Protein AF-A0A4U1F8X8-F1 (afdb_monomer_lite)

Organism: Monodon monoceros (NCBI:txid40151)

InterPro domains:
  IPR007074 LicD/FKTN/FKRP, nucleotidyltransferase domain [PF04991] (166-214)
  IPR009644 FKTN/Mannosyltransferase regulator [PTHR15407] (2-274)
  IPR045587 Ribitol-5-phosphate transferase FKTN, N-terminal [PF19737] (2-155)

pLDDT: mean 91.03, std 9.39, range [39.09, 98.62]

Secondary structure (DSSP, 8-state):
-HHHHHHHHTT-EEEEEEEE-TTT--SS-----EEEEEEEEEETTEEEEEE-EEEETTTEEEE------TTS-TTSS-GGG-SSSSS-EEEE-PPEEEEEETTEEEEEES-HHHHHHHGGG-BB----HHHHHHHHHHS-----HHHHHHHHHHHHHHHHHHHHHHHTT---EE-HHHHHHHHHHSS--TT--EEEEEEEGGG--TTHHHHHHHTT--EEEEEEETTEEEEEEEE-GGG-EEEEEEEEE-SSEEEEEEE-TTT--EEEEEEES---B--

Foldseek 3Di:
DVVVVVLVVVVKDKDWAWDQDLQPQDLVDRDPDIDTAWMWIDDDPDIDIDGDWDAHPPQKTKGAARDDDPPDDCVPDVVVPDLDRNAIFIGHHADWDWDADPNDTDIDGPDPPNVVVCSVQGHAQAAPSVQLSVCCVVPPDPPPPQLVVQQVQLVVVVVLLVVLCVVLVFDKAFDDQRVVCCRRNVGHDSPPLETEMEGELVRDDPCSQVSCVVSVWHWDDWADDSVGQTKTWTQTPPSYIYIYWYWYDDDFWIWHKDADPPPRDIDIDIGGPDRYHDD

Structure (mmCIF, N/CA/C/O backbone):
data_AF-A0A4U1F8X8-F1
#
_entry.id   AF-A0A4U1F8X8-F1
#
loop_
_atom_site.group_PDB
_atom_site.id
_atom_site.type_symbol
_atom_site.label_atom_id
_atom_site.label_alt_id
_atom_site.label_comp_id
_atom_site.label_asym_id
_atom_site.label_entity_id
_atom_site.label_seq_id
_atom_site.pdbx_PDB_ins_code
_atom_site.Cartn_x
_atom_site.Cartn_y
_atom_site.Cartn_z
_atom_site.occupancy
_atom_site.B_iso_or_equiv
_atom_site.auth_seq_id
_atom_site.auth_comp_id
_atom_site.auth_asym_id
_atom_site.auth_atom_id
_atom_site.pdbx_PDB_model_num
ATOM 1 N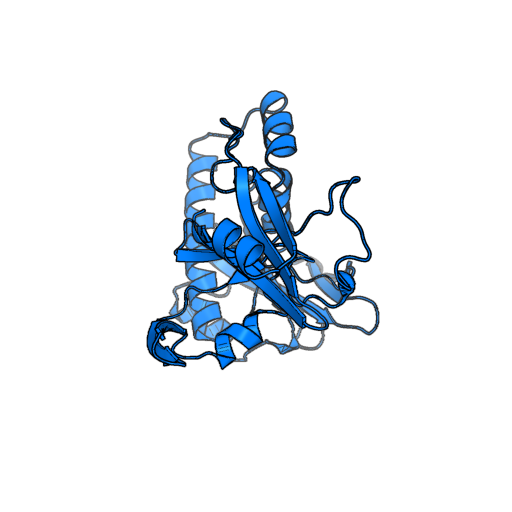 N . GLU A 1 1 ? -9.953 13.542 24.659 1.00 57.62 1 GLU A N 1
ATOM 2 C CA . GLU A 1 1 ? -9.964 12.596 25.801 1.00 57.62 1 GLU A CA 1
ATOM 3 C C . GLU A 1 1 ? -11.202 12.690 26.707 1.00 57.62 1 GLU A C 1
ATOM 5 O O . GLU A 1 1 ? -11.364 11.823 27.554 1.00 57.62 1 GLU A O 1
ATOM 10 N N . SER A 1 2 ? -12.130 13.643 26.519 1.00 75.81 2 SER A N 1
ATOM 11 C CA . SER A 1 2 ? -13.306 13.761 27.406 1.00 75.81 2 SER A CA 1
ATOM 12 C C . SER A 1 2 ? -14.291 12.586 27.313 1.00 75.81 2 SER A C 1
ATOM 14 O O . SER A 1 2 ? -14.836 12.179 28.333 1.00 75.81 2 SER A O 1
ATOM 16 N N . TRP A 1 3 ? -14.490 11.999 26.127 1.00 87.38 3 TRP A N 1
ATOM 17 C CA . TRP A 1 3 ? -15.470 10.922 25.934 1.00 87.38 3 TRP A CA 1
ATOM 18 C C . TRP A 1 3 ? -15.093 9.616 26.647 1.00 87.38 3 TRP A C 1
ATOM 20 O O . TRP A 1 3 ? -15.976 8.902 27.106 1.00 87.38 3 TRP A O 1
ATOM 30 N N . PHE A 1 4 ? -13.796 9.313 26.773 1.00 87.56 4 PHE A N 1
ATOM 31 C CA . PHE A 1 4 ? -13.319 8.052 27.353 1.00 87.56 4 PHE A CA 1
A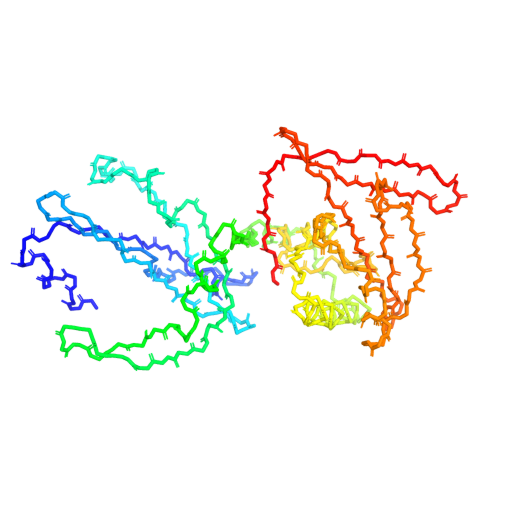TOM 32 C C . PHE A 1 4 ? -13.726 7.945 28.826 1.00 87.56 4 PHE A C 1
ATOM 34 O O . PHE A 1 4 ? -14.326 6.962 29.245 1.00 87.56 4 PHE A O 1
ATOM 41 N N . ARG A 1 5 ? -13.518 9.031 29.580 1.00 89.25 5 ARG A N 1
ATOM 42 C CA . ARG A 1 5 ? -13.936 9.131 30.981 1.00 89.25 5 ARG A CA 1
ATOM 43 C C . ARG A 1 5 ? -15.458 9.156 31.142 1.00 89.25 5 ARG A C 1
ATOM 45 O O . ARG A 1 5 ? -15.979 8.650 32.129 1.00 89.25 5 ARG A O 1
ATOM 52 N N . ILE A 1 6 ? -16.183 9.736 30.182 1.00 92.69 6 ILE A N 1
ATOM 53 C CA . ILE A 1 6 ? -17.653 9.691 30.168 1.00 92.69 6 ILE A CA 1
ATOM 54 C C . ILE A 1 6 ? -18.134 8.246 29.990 1.00 92.69 6 ILE A C 1
ATOM 56 O O . ILE A 1 6 ? -19.001 7.813 30.741 1.00 92.69 6 ILE A O 1
ATOM 60 N N . ALA A 1 7 ? -17.541 7.484 29.066 1.00 93.12 7 ALA A N 1
ATOM 61 C CA . ALA A 1 7 ? -17.870 6.074 28.871 1.00 93.12 7 ALA A CA 1
ATOM 62 C C . ALA A 1 7 ? -17.610 5.252 30.146 1.00 93.12 7 ALA A C 1
ATOM 64 O O . ALA A 1 7 ? -18.475 4.481 30.562 1.00 93.12 7 ALA A O 1
ATOM 65 N N . GLU A 1 8 ? -16.475 5.469 30.816 1.00 93.12 8 GLU A N 1
ATOM 66 C CA . GLU A 1 8 ? -16.173 4.823 32.101 1.00 93.12 8 GLU A CA 1
ATOM 67 C C . GLU A 1 8 ? -17.206 5.163 33.184 1.00 93.12 8 GLU A C 1
ATOM 69 O O . GLU A 1 8 ? -17.704 4.272 33.870 1.00 93.12 8 GLU A O 1
ATOM 74 N N . ASN A 1 9 ? -17.610 6.433 33.290 1.00 94.50 9 ASN A N 1
ATOM 75 C CA . ASN A 1 9 ? -18.662 6.861 34.219 1.00 94.50 9 ASN A CA 1
ATOM 76 C C . ASN A 1 9 ? -20.035 6.243 33.897 1.00 94.50 9 ASN A C 1
ATOM 78 O O . ASN A 1 9 ? -20.867 6.103 34.789 1.00 94.50 9 ASN A O 1
ATOM 82 N N . MET A 1 10 ? -20.277 5.866 32.638 1.00 94.31 10 MET A N 1
ATOM 83 C CA . MET A 1 10 ? -21.470 5.130 32.203 1.00 94.31 10 MET A CA 1
ATOM 84 C C . MET A 1 10 ? -21.355 3.610 32.429 1.00 94.31 10 MET A C 1
ATOM 86 O O . MET A 1 10 ? -22.261 2.867 32.056 1.00 94.31 10 MET A O 1
ATOM 90 N N . GLY A 1 11 ? -20.264 3.138 33.040 1.00 95.31 11 GLY A N 1
ATOM 91 C CA . GLY A 1 11 ? -20.047 1.735 33.395 1.00 95.31 11 GLY A CA 1
ATOM 92 C C . GLY A 1 11 ? -19.280 0.919 32.354 1.00 95.31 11 GLY A C 1
ATOM 93 O O . GLY A 1 11 ? -19.112 -0.286 32.547 1.00 95.31 11 GLY A O 1
ATOM 94 N N . PHE A 1 12 ? -18.802 1.531 31.265 1.00 96.69 12 PHE A N 1
ATOM 95 C CA . PHE A 1 12 ? -17.915 0.831 30.339 1.00 96.69 12 PHE A CA 1
ATOM 96 C C . PHE A 1 12 ? -16.554 0.589 30.992 1.00 96.69 12 PHE A C 1
ATOM 98 O O . PHE A 1 12 ? -15.987 1.461 31.642 1.00 96.69 12 PHE A O 1
ATOM 105 N N . GLN A 1 13 ? -15.981 -0.583 30.751 1.00 95.50 13 GLN A N 1
ATOM 106 C CA . GLN A 1 13 ? -14.550 -0.794 30.944 1.00 95.50 13 GLN A CA 1
ATOM 107 C C . GLN A 1 13 ? -13.869 -0.509 29.616 1.00 95.50 13 GLN A C 1
ATOM 109 O O . GLN A 1 13 ? -14.303 -1.046 28.601 1.00 95.50 13 GLN A O 1
ATOM 114 N N . CYS A 1 14 ? -12.830 0.321 29.590 1.00 95.19 14 CYS A N 1
ATOM 115 C CA . CYS A 1 14 ? -12.193 0.716 28.340 1.00 95.19 14 CYS A CA 1
ATOM 116 C C . CYS A 1 14 ? -10.675 0.507 28.368 1.00 95.19 14 CYS A C 1
ATOM 118 O O . CYS A 1 14 ? -10.003 0.758 29.364 1.00 95.19 14 CYS A O 1
ATOM 120 N N . LEU A 1 15 ? -10.120 0.089 27.232 1.00 94.69 15 LEU A N 1
ATOM 121 C CA . LEU A 1 15 ? -8.686 0.008 26.972 1.00 94.69 15 LEU A CA 1
ATOM 122 C C . LEU A 1 15 ? -8.308 0.986 25.862 1.00 94.69 15 LEU A C 1
ATOM 124 O O . LEU A 1 15 ? -8.972 1.035 24.825 1.00 94.69 15 LEU A O 1
ATOM 128 N N . LYS A 1 16 ? -7.211 1.720 26.060 1.00 94.00 16 LYS A N 1
ATOM 129 C CA . LYS A 1 16 ? -6.586 2.601 25.067 1.00 94.00 16 LYS A CA 1
ATOM 130 C C . LYS A 1 16 ? -5.291 1.959 24.571 1.00 94.00 16 LYS A C 1
ATOM 132 O O . LYS A 1 16 ? -4.441 1.563 25.368 1.00 94.00 16 LYS A O 1
ATOM 137 N N . PHE A 1 17 ? -5.138 1.859 23.256 1.00 94.31 17 PHE A N 1
ATOM 138 C CA . PHE A 1 17 ? -3.934 1.354 22.606 1.00 94.31 17 PHE A CA 1
ATOM 139 C C . PHE A 1 17 ? -3.266 2.485 21.840 1.00 94.31 17 PHE A C 1
ATOM 141 O O . PHE A 1 17 ? -3.842 3.039 20.901 1.00 94.31 17 PHE A O 1
ATOM 148 N N . GLU A 1 18 ? -2.035 2.786 22.234 1.00 93.12 18 GLU A N 1
ATOM 149 C CA . GLU A 1 18 ? -1.215 3.843 21.651 1.00 93.12 18 GLU A CA 1
ATOM 150 C C . GLU A 1 18 ? 0.121 3.273 21.196 1.00 93.12 18 GLU A C 1
ATOM 152 O O . GLU A 1 18 ? 0.610 2.260 21.717 1.00 93.12 18 GLU A O 1
ATOM 157 N N . SER A 1 19 ? 0.708 3.926 20.205 1.00 89.19 19 SER A N 1
ATOM 158 C CA . SER A 1 19 ? 2.074 3.656 19.783 1.00 89.19 19 SER A CA 1
ATOM 159 C C . SER A 1 19 ? 2.726 4.934 19.294 1.00 89.19 19 SER A C 1
ATOM 161 O O . SER A 1 19 ? 2.037 5.919 19.032 1.00 89.19 19 SER A O 1
ATOM 163 N N . LYS A 1 20 ? 4.052 4.897 19.154 1.00 87.69 20 LYS A N 1
ATOM 164 C CA . LYS A 1 20 ? 4.800 5.972 18.506 1.00 87.69 20 LYS A CA 1
ATOM 165 C C . LYS A 1 20 ? 4.238 6.228 17.119 1.00 87.69 20 LYS A C 1
ATOM 167 O O . LYS A 1 20 ? 3.917 5.272 16.414 1.00 87.69 20 LYS A O 1
ATOM 172 N N . ASP A 1 21 ? 4.121 7.498 16.762 1.00 83.75 21 ASP A N 1
ATOM 173 C CA . ASP A 1 21 ? 3.602 7.915 15.470 1.00 83.75 21 ASP A CA 1
ATOM 174 C C . ASP A 1 21 ? 4.607 7.619 14.341 1.00 83.75 21 ASP A C 1
ATOM 176 O O . ASP A 1 21 ? 5.573 8.371 14.181 1.00 83.75 21 ASP A O 1
ATOM 180 N N . PRO A 1 22 ? 4.381 6.583 13.507 1.00 78.12 22 PRO A N 1
ATOM 181 C CA . PRO A 1 22 ? 5.313 6.248 12.436 1.00 78.12 22 PRO A CA 1
ATOM 182 C C . PRO A 1 22 ? 5.323 7.300 11.318 1.00 78.12 22 PRO A C 1
ATOM 184 O O . PRO A 1 22 ? 6.184 7.261 10.450 1.00 78.12 22 PRO A O 1
ATOM 187 N N . ARG A 1 23 ? 4.375 8.248 11.310 1.00 71.31 23 ARG A N 1
ATOM 188 C CA . ARG A 1 23 ? 4.333 9.353 10.339 1.00 71.31 23 ARG A CA 1
ATOM 189 C C . ARG A 1 23 ? 5.348 10.443 10.662 1.00 71.31 23 ARG A C 1
ATOM 191 O O . ARG A 1 23 ? 5.723 11.205 9.777 1.00 71.31 23 ARG A O 1
ATOM 198 N N . LEU A 1 24 ? 5.722 10.543 11.935 1.00 69.38 24 LEU A N 1
ATOM 199 C CA . LEU A 1 24 ? 6.718 11.487 12.436 1.00 69.38 24 LEU A CA 1
ATOM 200 C C . LEU A 1 24 ? 8.094 10.832 12.584 1.00 69.38 24 LEU A C 1
ATOM 202 O O . LEU A 1 24 ? 9.076 11.534 12.824 1.00 69.38 24 LEU A O 1
ATOM 206 N N . ASP A 1 25 ? 8.162 9.506 12.452 1.00 67.31 25 ASP A N 1
ATOM 207 C CA . ASP A 1 25 ? 9.419 8.787 12.349 1.00 67.31 25 ASP A CA 1
ATOM 208 C C . ASP A 1 25 ? 10.062 9.064 10.982 1.00 67.31 25 ASP A C 1
ATOM 210 O O . ASP A 1 25 ? 9.455 8.950 9.918 1.00 67.31 25 ASP A O 1
ATOM 214 N N . GLY A 1 26 ? 11.329 9.443 11.029 1.00 63.31 26 GLY A N 1
ATOM 215 C CA . GLY A 1 26 ? 12.204 9.626 9.888 1.00 63.31 26 GLY A CA 1
ATOM 216 C C . GLY A 1 26 ? 13.578 9.038 10.183 1.00 63.31 26 GLY A C 1
ATOM 217 O O . GLY A 1 26 ? 13.890 8.648 11.310 1.00 63.31 26 GLY A O 1
ATOM 218 N N . ILE A 1 27 ? 14.427 8.991 9.158 1.00 61.84 27 ILE A N 1
ATOM 219 C CA . ILE A 1 27 ? 15.820 8.545 9.311 1.00 61.84 27 ILE A CA 1
ATOM 220 C C . ILE A 1 27 ? 16.551 9.419 10.350 1.00 61.84 27 ILE A C 1
ATOM 222 O O . ILE A 1 27 ? 17.298 8.894 11.178 1.00 61.84 27 ILE A O 1
ATOM 226 N N . ASP A 1 28 ? 16.251 10.720 10.378 1.00 57.72 28 ASP A N 1
ATOM 227 C CA . ASP A 1 28 ? 16.937 11.706 11.224 1.00 57.72 28 ASP A CA 1
ATOM 228 C C . ASP A 1 28 ? 16.276 11.932 12.593 1.00 57.72 28 ASP A C 1
ATOM 230 O O . ASP A 1 28 ? 16.919 12.403 13.531 1.00 57.72 28 ASP A O 1
ATOM 234 N N . SER A 1 29 ? 15.000 11.569 12.744 1.00 62.84 29 SER A N 1
ATOM 235 C CA . SER A 1 29 ? 14.224 11.791 13.966 1.00 62.84 29 SER A CA 1
ATOM 236 C C . SER A 1 29 ? 13.298 10.612 14.218 1.00 62.84 29 SER A C 1
ATOM 238 O O . SER A 1 29 ? 12.421 10.330 13.414 1.00 62.84 29 SER A O 1
ATOM 240 N N . LEU A 1 30 ? 13.477 9.923 15.344 1.00 64.25 30 LEU A N 1
ATOM 241 C CA . LEU A 1 30 ? 12.478 8.971 15.827 1.00 64.25 30 LEU A CA 1
ATOM 242 C C . LEU A 1 30 ? 11.588 9.737 16.798 1.00 64.25 30 LEU A C 1
ATOM 244 O O . LEU A 1 30 ? 12.059 10.141 17.866 1.00 64.25 30 LEU A O 1
ATOM 248 N N . SER A 1 31 ? 10.331 9.958 16.427 1.00 63.12 31 SER A N 1
ATOM 249 C CA . SER A 1 31 ? 9.409 10.695 17.275 1.00 63.12 31 SER A CA 1
ATOM 250 C C . SER A 1 31 ? 9.121 9.901 18.550 1.00 63.12 31 SER A C 1
ATOM 252 O O . SER A 1 31 ? 8.988 8.673 18.570 1.00 63.12 31 SER A O 1
ATOM 254 N N . GLY A 1 32 ? 9.072 10.616 19.671 1.00 63.31 32 GLY A N 1
ATOM 255 C CA . GLY A 1 32 ? 8.613 10.074 20.947 1.00 63.31 32 GLY A CA 1
ATOM 256 C C . GLY A 1 32 ? 7.100 10.174 21.127 1.00 63.31 32 GLY A C 1
ATOM 257 O O . GLY A 1 32 ? 6.592 9.648 22.112 1.00 63.31 32 GLY A O 1
ATOM 258 N N . THR A 1 33 ? 6.393 10.855 20.220 1.00 84.06 33 THR A N 1
ATOM 259 C CA . THR A 1 33 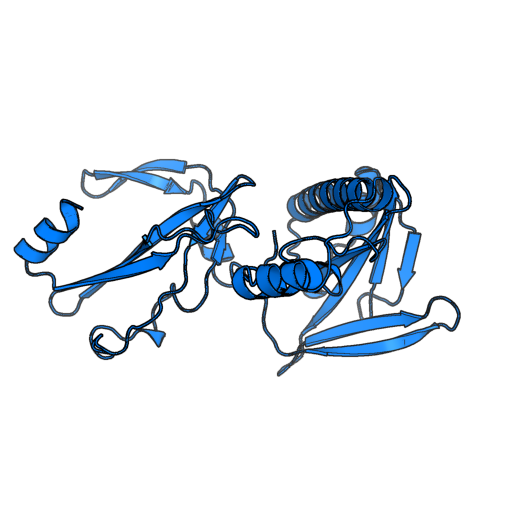? 4.971 11.157 20.385 1.00 84.06 33 THR A CA 1
ATOM 260 C C . THR A 1 33 ? 4.140 9.900 20.181 1.00 84.06 33 THR A C 1
ATOM 262 O O . THR A 1 33 ? 4.122 9.322 19.093 1.00 84.06 33 THR A O 1
ATOM 265 N N . GLU A 1 34 ? 3.451 9.478 21.237 1.00 89.44 34 GLU A N 1
ATOM 266 C CA . GLU A 1 34 ? 2.449 8.426 21.145 1.00 89.44 34 GLU A CA 1
ATOM 267 C C . GLU A 1 34 ? 1.138 8.995 20.590 1.00 89.44 34 GLU A C 1
ATOM 269 O O . GLU A 1 34 ? 0.701 10.082 20.969 1.00 89.44 34 GLU A O 1
ATOM 274 N N . ILE A 1 35 ? 0.519 8.251 19.676 1.00 91.69 35 ILE A N 1
ATOM 275 C CA . ILE A 1 35 ? -0.798 8.547 19.114 1.00 91.69 35 ILE A CA 1
ATOM 276 C C . ILE A 1 35 ? -1.778 7.422 19.446 1.00 91.69 35 ILE A C 1
ATOM 278 O O . ILE A 1 35 ? -1.385 6.248 19.494 1.00 91.69 35 ILE A O 1
ATOM 282 N N . PRO A 1 36 ? -3.071 7.740 19.623 1.00 94.06 36 PRO A N 1
ATOM 283 C CA . PRO A 1 36 ? -4.088 6.721 19.798 1.00 94.06 36 PRO A CA 1
ATOM 284 C C . PRO A 1 36 ? -4.321 5.964 18.491 1.00 94.06 36 PRO A C 1
ATOM 286 O O . PRO A 1 36 ? -4.463 6.562 17.425 1.00 94.06 36 PRO A O 1
ATOM 289 N N . LEU A 1 37 ? -4.386 4.638 18.584 1.00 95.56 37 LEU A N 1
ATOM 290 C CA . LEU A 1 37 ? -4.621 3.745 17.446 1.00 95.56 37 LEU A CA 1
ATOM 291 C C . LEU A 1 37 ? -5.948 3.005 17.582 1.00 95.56 37 LEU A C 1
ATOM 293 O O . LEU A 1 37 ? -6.716 2.906 16.627 1.00 95.56 37 LEU A O 1
ATOM 297 N N . HIS A 1 38 ? -6.230 2.492 18.779 1.00 97.06 38 HIS A N 1
ATOM 298 C CA . HIS A 1 38 ? -7.465 1.771 19.053 1.00 97.06 38 HIS A CA 1
ATOM 299 C C . HIS A 1 38 ? -7.978 2.085 20.449 1.00 97.06 38 HIS A C 1
ATOM 301 O O . HIS A 1 38 ? -7.198 2.250 21.387 1.00 97.06 38 HIS A O 1
ATOM 307 N N . TYR A 1 39 ? -9.296 2.063 20.591 1.00 96.00 39 TYR A N 1
ATOM 308 C CA . TYR A 1 39 ? -9.958 1.979 21.881 1.00 96.00 39 TYR A CA 1
ATOM 309 C C . TYR A 1 39 ? -10.905 0.789 21.855 1.00 96.00 39 TYR A C 1
ATOM 311 O O . TYR A 1 39 ? -11.572 0.547 20.850 1.00 96.00 39 TYR A O 1
ATOM 319 N N . ILE A 1 40 ? -10.959 0.033 22.943 1.00 96.19 40 ILE A N 1
ATOM 320 C CA . ILE A 1 40 ? -11.911 -1.067 23.085 1.00 96.19 40 ILE A CA 1
ATOM 321 C C . ILE A 1 40 ? -12.652 -0.856 24.387 1.00 96.19 40 ILE A C 1
ATOM 323 O O . ILE A 1 40 ? -12.029 -0.876 25.442 1.00 96.19 40 ILE A O 1
ATOM 327 N N . CYS A 1 41 ? -13.961 -0.658 24.299 1.00 96.75 41 CYS A N 1
ATOM 328 C CA . CYS A 1 41 ? -14.830 -0.471 25.449 1.00 96.75 41 CYS A CA 1
ATOM 329 C C . CYS A 1 41 ? -15.828 -1.623 25.539 1.00 96.75 41 CYS A C 1
ATOM 331 O O . CYS A 1 41 ? -16.444 -1.987 24.539 1.00 96.75 41 CYS A O 1
ATOM 333 N N . THR A 1 42 ? -16.006 -2.189 26.726 1.00 96.12 42 THR A N 1
ATOM 334 C CA . THR A 1 42 ? -16.921 -3.302 26.987 1.00 96.12 42 THR A CA 1
ATOM 335 C C .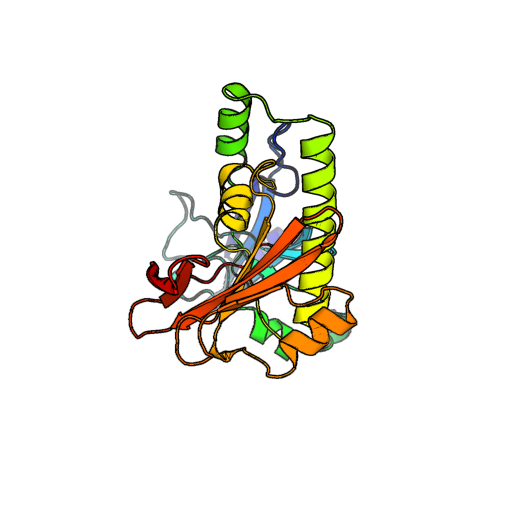 THR A 1 42 ? -17.961 -2.910 28.024 1.00 96.12 42 THR A C 1
ATOM 337 O O . THR A 1 42 ? -17.624 -2.299 29.038 1.00 96.12 42 THR A O 1
ATOM 340 N N . LEU A 1 43 ? -19.211 -3.306 27.795 1.00 95.94 43 LEU A N 1
ATOM 341 C CA . LEU A 1 43 ? -20.313 -3.166 28.745 1.00 95.94 43 LEU A CA 1
ATOM 342 C C . LEU A 1 43 ? -21.208 -4.403 28.647 1.00 95.94 43 LEU A C 1
ATOM 344 O O . LEU A 1 43 ? -21.729 -4.719 27.575 1.00 95.94 43 LEU A O 1
ATOM 348 N N . ALA A 1 44 ? -21.390 -5.100 29.771 1.00 90.88 44 ALA A N 1
ATOM 349 C CA . ALA A 1 44 ? -22.098 -6.378 29.829 1.00 90.88 44 ALA A CA 1
ATOM 350 C C . ALA A 1 44 ? -21.571 -7.375 28.771 1.00 90.88 44 ALA A C 1
ATOM 352 O O . ALA A 1 44 ? -20.410 -7.771 28.825 1.00 90.88 44 ALA A O 1
ATOM 353 N N . SER A 1 45 ? -22.406 -7.781 27.812 1.00 89.38 45 SER A N 1
ATOM 354 C CA . SER A 1 45 ? -22.055 -8.716 26.734 1.00 89.38 45 SER A CA 1
ATOM 355 C C . SER A 1 45 ? -21.581 -8.047 25.436 1.00 89.38 45 SER A C 1
ATOM 357 O O . SER A 1 45 ? -21.335 -8.748 24.455 1.00 89.38 45 SER A O 1
ATOM 359 N N . HIS A 1 46 ? -21.460 -6.717 25.402 1.00 92.12 46 HIS A N 1
ATOM 360 C CA . HIS A 1 46 ? -21.124 -5.961 24.195 1.00 92.12 46 HIS A CA 1
ATOM 361 C C . HIS A 1 46 ? -19.707 -5.393 24.262 1.00 92.12 46 HIS A C 1
ATOM 363 O O . HIS A 1 46 ? -19.233 -4.974 25.319 1.00 92.12 46 HIS A O 1
ATOM 369 N N . ALA A 1 47 ? -19.054 -5.336 23.102 1.00 94.62 47 ALA A N 1
ATOM 370 C CA . ALA A 1 47 ? -17.771 -4.677 22.914 1.00 94.62 47 ALA A CA 1
ATOM 371 C C . ALA A 1 47 ? -17.859 -3.700 21.739 1.00 94.62 47 ALA A C 1
ATOM 373 O O . ALA A 1 47 ? -18.355 -4.050 20.669 1.00 94.62 47 ALA A O 1
ATOM 374 N N . VAL A 1 48 ? -17.339 -2.494 21.936 1.00 94.88 48 VAL A N 1
ATOM 375 C CA . VAL A 1 48 ? -17.184 -1.464 20.910 1.00 94.88 48 VAL A CA 1
ATOM 376 C C . VAL A 1 48 ? -15.696 -1.303 20.633 1.00 94.88 48 VAL A C 1
ATOM 378 O O . VAL A 1 48 ? -14.920 -0.997 21.539 1.00 94.88 48 VAL A O 1
ATOM 381 N N . HIS A 1 49 ? -15.292 -1.511 19.380 1.00 96.38 49 HIS A N 1
ATOM 382 C CA . HIS A 1 49 ? -13.920 -1.297 18.922 1.00 96.38 49 HIS A CA 1
ATOM 383 C C . HIS A 1 49 ? -13.855 -0.016 18.092 1.00 96.38 49 HIS A C 1
ATOM 385 O O . HIS A 1 49 ? -14.269 0.005 16.938 1.00 96.38 49 HIS A O 1
ATOM 391 N N . LEU A 1 50 ? -13.318 1.052 18.681 1.00 96.12 50 LEU A N 1
ATOM 392 C CA . LEU A 1 50 ? -13.011 2.284 17.963 1.00 96.12 50 LEU A CA 1
ATOM 393 C C . LEU A 1 50 ? -11.622 2.159 17.327 1.00 96.12 50 LEU A C 1
ATOM 395 O O . LEU A 1 50 ? -10.630 1.926 18.025 1.00 96.12 50 LEU A O 1
ATOM 399 N N . VAL A 1 51 ? -11.539 2.342 16.013 1.00 97.06 51 VAL A N 1
ATOM 400 C CA . VAL A 1 51 ? -10.281 2.327 15.256 1.00 97.06 51 VAL A CA 1
ATOM 401 C C . VAL A 1 51 ? -9.984 3.743 14.792 1.00 97.06 51 VAL A C 1
ATOM 403 O O . VAL A 1 51 ? -10.815 4.368 14.139 1.00 97.06 51 VAL A O 1
ATOM 406 N N . VAL A 1 52 ? -8.808 4.256 15.140 1.00 96.62 52 VAL A N 1
ATOM 407 C CA . VAL A 1 52 ? -8.400 5.608 14.763 1.00 96.62 52 VAL A CA 1
ATOM 408 C C . VAL A 1 52 ? -7.604 5.538 13.471 1.00 96.62 52 VAL A C 1
ATOM 410 O O . VAL A 1 52 ? -6.543 4.914 13.410 1.00 96.62 52 VAL A O 1
ATOM 413 N N . PHE A 1 53 ? -8.128 6.200 12.448 1.00 95.69 53 PHE A N 1
ATOM 414 C CA . PHE A 1 53 ? -7.437 6.398 11.187 1.00 95.69 53 PHE A CA 1
ATOM 415 C C . PHE A 1 53 ? -6.737 7.753 11.207 1.00 95.69 53 PHE A C 1
ATOM 417 O O . PHE A 1 53 ? -7.287 8.757 11.656 1.00 95.69 53 PHE A O 1
ATOM 424 N N . HIS A 1 54 ? -5.516 7.765 10.698 1.00 94.06 54 HIS A N 1
ATOM 425 C CA . HIS A 1 54 ? -4.636 8.914 10.623 1.00 94.06 54 HIS A CA 1
ATOM 426 C C . HIS A 1 54 ? -4.320 9.202 9.164 1.00 94.06 54 HIS A C 1
ATOM 428 O O . HIS A 1 54 ? -3.956 8.302 8.409 1.00 94.06 54 HIS A O 1
ATOM 434 N N . GLU A 1 55 ? -4.428 10.462 8.768 1.00 91.88 55 GLU A N 1
ATOM 435 C CA . GLU A 1 55 ? -4.015 10.893 7.436 1.00 91.88 55 GLU A CA 1
ATOM 436 C C . GLU A 1 55 ? -2.485 10.814 7.292 1.00 91.88 55 GLU A C 1
ATOM 438 O O . GLU A 1 55 ? -1.745 11.146 8.232 1.00 91.88 55 GLU A O 1
ATOM 443 N N . ARG A 1 56 ? -2.018 10.360 6.121 1.00 87.94 56 ARG A N 1
ATOM 444 C CA . ARG A 1 56 ? -0.597 10.313 5.734 1.00 87.94 56 ARG A CA 1
ATOM 445 C C . ARG A 1 56 ? -0.337 11.114 4.458 1.00 87.94 56 ARG A C 1
ATOM 447 O O . ARG A 1 56 ? -1.244 11.398 3.673 1.00 87.94 56 ARG A O 1
ATOM 454 N N . SER A 1 57 ? 0.931 11.470 4.251 1.00 80.44 57 SER A N 1
ATOM 455 C CA . SER A 1 57 ? 1.399 12.086 3.008 1.00 80.44 57 SER A CA 1
ATOM 456 C C . SER A 1 57 ? 1.043 11.189 1.818 1.00 80.44 57 SER A C 1
ATOM 458 O O . SER A 1 57 ? 1.321 9.997 1.838 1.00 80.44 57 SER A O 1
ATOM 460 N N . GLY A 1 58 ? 0.393 11.751 0.797 1.00 78.00 58 GLY A N 1
ATOM 461 C CA . GLY A 1 58 ? -0.172 10.977 -0.319 1.00 78.00 58 GLY A CA 1
ATOM 462 C C . GLY A 1 58 ? -1.698 10.834 -0.296 1.00 78.00 58 GLY A C 1
ATOM 463 O O . GLY A 1 58 ? -2.239 10.160 -1.163 1.00 78.00 58 GLY A O 1
ATOM 464 N N . ASN A 1 59 ? -2.391 11.505 0.636 1.00 84.88 59 ASN A N 1
ATOM 465 C CA . ASN A 1 59 ? -3.858 11.594 0.692 1.00 84.88 59 ASN A CA 1
ATOM 466 C C . ASN A 1 59 ? -4.552 10.228 0.855 1.00 84.88 59 ASN A C 1
ATOM 468 O O . ASN A 1 59 ? -5.534 9.921 0.179 1.00 84.88 59 ASN A O 1
ATOM 472 N N . TYR A 1 60 ? -4.034 9.417 1.774 1.00 91.06 60 TYR A N 1
ATOM 473 C CA . TYR A 1 60 ? -4.616 8.139 2.171 1.00 91.06 60 TYR A CA 1
ATOM 474 C C . TYR A 1 60 ? -4.765 8.072 3.694 1.00 91.06 60 TYR A C 1
ATOM 476 O O . TYR A 1 60 ? -4.130 8.832 4.438 1.00 91.06 60 TYR A O 1
ATOM 484 N N . LEU A 1 61 ? -5.626 7.171 4.158 1.00 94.69 61 LEU A N 1
ATOM 485 C CA . LEU A 1 61 ? -5.869 6.941 5.576 1.00 94.69 61 LEU A CA 1
ATOM 486 C C . LEU A 1 61 ? -5.112 5.701 6.043 1.00 94.69 61 LEU A C 1
ATOM 488 O O . LEU A 1 61 ? -5.111 4.675 5.370 1.00 94.69 61 LEU A O 1
ATOM 492 N N . TRP A 1 62 ? -4.496 5.781 7.216 1.00 94.94 62 TRP A N 1
ATOM 493 C CA . TRP A 1 62 ? -3.751 4.684 7.823 1.00 94.94 62 TRP A CA 1
ATOM 494 C C . TRP A 1 62 ? -4.270 4.376 9.222 1.00 94.94 62 TRP A C 1
ATOM 496 O O . TRP A 1 62 ? -4.511 5.292 10.004 1.00 94.94 62 TRP A O 1
ATOM 506 N N . HIS A 1 63 ? -4.376 3.098 9.578 1.00 95.56 63 HIS A N 1
ATOM 507 C CA . HIS A 1 63 ? -4.573 2.683 10.966 1.00 95.56 63 HIS A CA 1
ATOM 508 C C . HIS A 1 63 ? -3.425 1.792 11.437 1.00 95.56 63 HIS A C 1
ATOM 510 O O . HIS A 1 63 ? -2.830 1.029 10.670 1.00 95.56 63 HIS A O 1
ATOM 516 N N . GLY A 1 64 ? -3.136 1.862 12.735 1.00 94.12 64 GLY A N 1
ATOM 517 C CA . GLY A 1 64 ? -2.036 1.126 13.341 1.00 94.12 64 GLY A CA 1
ATOM 518 C C . GLY A 1 64 ? -2.345 -0.330 13.680 1.00 94.12 64 GLY A C 1
ATOM 519 O O . GLY A 1 64 ? -3.448 -0.841 13.479 1.00 94.12 64 GLY A O 1
ATOM 520 N N . HIS A 1 65 ? -1.316 -1.004 14.196 1.00 93.56 65 HIS A N 1
ATOM 521 C CA . HIS A 1 65 ? -1.399 -2.353 14.750 1.00 93.56 65 HIS A CA 1
ATOM 522 C C . HIS A 1 65 ? -1.782 -2.284 16.236 1.00 93.56 65 HIS A C 1
ATOM 524 O O . HIS A 1 65 ? -1.140 -1.570 17.010 1.00 93.56 65 HIS A O 1
ATOM 530 N N . LEU A 1 66 ? -2.751 -3.097 16.664 1.00 94.62 66 LEU A N 1
ATOM 531 C CA . LEU A 1 66 ? -3.071 -3.290 18.073 1.00 94.62 66 LEU A CA 1
ATOM 532 C C . LEU A 1 66 ? -2.061 -4.255 18.709 1.00 94.62 66 LEU A C 1
ATOM 534 O O . LEU A 1 66 ? -2.177 -5.475 18.605 1.00 94.62 66 LEU A O 1
ATOM 538 N N . ARG A 1 67 ? -1.060 -3.708 19.405 1.00 91.19 67 ARG A N 1
ATOM 539 C CA . ARG A 1 67 ? -0.070 -4.508 20.142 1.00 91.19 67 ARG A CA 1
ATOM 540 C C . ARG A 1 67 ? -0.484 -4.672 21.602 1.00 91.19 67 ARG A C 1
ATOM 542 O O . ARG A 1 67 ? -0.486 -3.710 22.366 1.00 91.19 67 ARG A O 1
ATOM 549 N N . LEU A 1 68 ? -0.782 -5.907 22.003 1.00 91.38 68 LEU A N 1
ATOM 550 C CA . LEU A 1 68 ? -1.074 -6.237 23.399 1.00 91.38 68 LEU A CA 1
ATOM 551 C C . LEU A 1 68 ? 0.191 -6.110 24.258 1.00 91.38 68 LEU A C 1
ATOM 553 O O . LEU A 1 68 ? 1.146 -6.871 24.087 1.00 91.38 68 LEU A O 1
ATOM 557 N N . LYS A 1 69 ? 0.182 -5.163 25.201 1.00 87.81 69 LYS A N 1
ATOM 558 C CA . LYS A 1 69 ? 1.209 -5.051 26.247 1.00 87.81 69 LYS A CA 1
ATOM 559 C C . LYS A 1 69 ? 1.022 -6.186 27.268 1.00 87.81 69 LYS A C 1
ATOM 561 O O . LYS A 1 69 ? -0.086 -6.679 27.456 1.00 87.81 69 LYS A O 1
ATOM 566 N N . GLY A 1 70 ? 2.101 -6.605 27.936 1.00 88.38 70 GLY A N 1
ATOM 567 C CA . GLY A 1 70 ? 2.101 -7.803 28.795 1.00 88.38 70 GLY A CA 1
ATOM 568 C C . GLY A 1 70 ? 1.123 -7.777 29.978 1.00 88.38 70 GLY A C 1
ATOM 569 O O . GLY A 1 70 ? 0.704 -8.835 30.429 1.00 88.38 70 GLY A O 1
ATOM 570 N N . HIS A 1 71 ? 0.734 -6.591 30.448 1.00 89.62 71 HIS A N 1
ATOM 571 C CA . HIS A 1 71 ? -0.204 -6.405 31.561 1.00 89.62 71 HIS A CA 1
ATOM 572 C C . HIS A 1 71 ? -1.684 -6.401 31.140 1.00 89.62 71 HIS A C 1
ATOM 574 O O . HIS A 1 71 ? -2.553 -6.359 32.003 1.00 89.62 71 HIS A O 1
ATOM 580 N N . ILE A 1 72 ? -1.989 -6.402 29.837 1.00 90.75 72 ILE A N 1
ATOM 581 C CA . ILE A 1 72 ? -3.372 -6.365 29.349 1.00 90.75 72 ILE A CA 1
ATOM 582 C C . ILE A 1 72 ? -4.008 -7.749 29.490 1.00 90.75 72 ILE A C 1
ATOM 584 O O . ILE A 1 72 ? -3.446 -8.745 29.024 1.00 90.75 72 ILE A O 1
ATOM 588 N N . ASP A 1 73 ? -5.209 -7.804 30.071 1.00 92.44 73 ASP A N 1
ATOM 589 C CA . ASP A 1 73 ? -5.994 -9.034 30.123 1.00 92.44 73 ASP A CA 1
ATOM 590 C C . ASP A 1 73 ? -6.384 -9.485 28.708 1.00 92.44 73 ASP A C 1
ATOM 592 O O . ASP A 1 73 ? -7.162 -8.848 27.997 1.00 92.44 73 ASP A O 1
ATOM 596 N N . ARG A 1 74 ? -5.856 -10.640 28.299 1.00 93.06 74 ARG A N 1
ATOM 597 C CA . ARG A 1 74 ? -6.133 -11.250 26.993 1.00 93.06 74 ARG A CA 1
ATOM 598 C C . ARG A 1 74 ? -7.567 -11.767 26.861 1.00 93.06 74 ARG A C 1
ATOM 600 O O . ARG A 1 74 ? -7.960 -12.115 25.750 1.00 93.06 74 ARG A O 1
ATOM 607 N N . LYS A 1 75 ? -8.320 -11.847 27.962 1.00 93.06 75 LYS A N 1
ATOM 608 C CA . LYS A 1 75 ? -9.734 -12.237 27.990 1.00 93.06 75 LYS A CA 1
ATOM 609 C C . LYS A 1 75 ? -10.692 -11.047 27.907 1.00 93.06 75 LYS A C 1
ATOM 611 O O . LYS A 1 75 ? -11.884 -11.288 27.763 1.00 93.06 75 LYS A O 1
ATOM 616 N N . PHE A 1 76 ? -10.186 -9.809 27.930 1.00 94.50 76 PHE A N 1
ATOM 617 C CA . PHE A 1 76 ? -11.002 -8.591 27.875 1.00 94.50 76 PHE A CA 1
ATOM 618 C C . PHE A 1 76 ? -11.981 -8.591 26.690 1.00 94.50 76 PHE A C 1
ATOM 620 O O . PHE A 1 76 ? -13.163 -8.310 26.842 1.00 94.50 76 PHE A O 1
ATOM 627 N N . VAL A 1 77 ? -11.495 -8.989 25.512 1.00 95.31 77 VAL A N 1
ATOM 628 C CA . VAL A 1 77 ? -12.299 -9.300 24.323 1.00 95.31 77 VAL A CA 1
ATOM 629 C C . VAL A 1 77 ? -11.652 -10.459 23.562 1.00 95.31 77 VAL A C 1
ATOM 631 O O . VAL A 1 77 ? -10.451 -10.704 23.717 1.00 95.31 77 VAL A O 1
ATOM 634 N N . PRO A 1 78 ? -12.379 -11.170 22.682 1.00 94.19 78 PRO A N 1
ATOM 635 C CA . PRO A 1 78 ? -11.767 -12.139 21.780 1.00 94.19 78 PRO A CA 1
ATOM 636 C C . PRO A 1 78 ? -10.938 -11.429 20.692 1.00 94.19 78 PRO A C 1
ATOM 638 O O . PRO A 1 78 ? -11.360 -11.349 19.543 1.00 94.19 78 PRO A O 1
ATOM 641 N N . PHE A 1 79 ? -9.734 -10.946 21.026 1.00 93.81 79 PHE A N 1
ATOM 642 C CA . PHE A 1 79 ? -8.882 -10.118 20.151 1.00 93.81 79 PHE A CA 1
ATOM 643 C C . PHE A 1 79 ? -8.668 -10.688 18.740 1.00 93.81 79 PHE A C 1
ATOM 645 O O . PHE A 1 79 ? -8.605 -9.941 17.772 1.00 93.81 79 PHE A O 1
ATOM 652 N N . ARG A 1 80 ? -8.594 -12.018 18.594 1.00 91.31 80 ARG A N 1
ATOM 653 C CA . ARG A 1 80 ? -8.428 -12.684 17.286 1.00 91.31 80 ARG A CA 1
ATOM 654 C C . ARG A 1 80 ? -9.648 -12.570 16.364 1.00 91.31 80 ARG A C 1
ATOM 656 O O . ARG A 1 80 ? -9.514 -12.843 15.179 1.00 91.31 80 ARG A O 1
ATOM 663 N N . LYS A 1 81 ? -10.817 -12.228 16.911 1.00 92.25 81 LYS A N 1
ATOM 664 C CA . LYS A 1 81 ? -12.068 -12.017 16.171 1.00 92.25 81 LYS A CA 1
ATOM 665 C C . LYS A 1 81 ? -12.291 -10.550 15.793 1.00 92.25 81 LYS A C 1
ATOM 667 O O . LYS A 1 81 ? -13.271 -10.261 15.118 1.00 92.25 81 LYS A O 1
ATOM 672 N N . LEU A 1 82 ? -11.428 -9.631 16.236 1.00 93.38 82 LEU A N 1
ATOM 673 C CA . LEU A 1 82 ? -11.521 -8.229 15.834 1.00 93.38 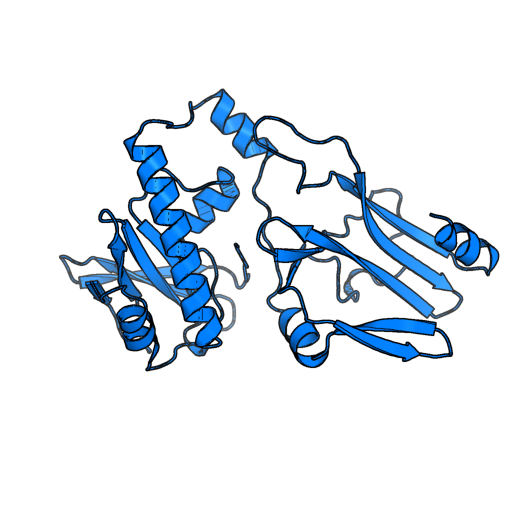82 LEU A CA 1
ATOM 674 C C . LEU A 1 82 ? -11.211 -8.102 14.341 1.00 93.38 82 LEU A C 1
ATOM 676 O O . LEU A 1 82 ? -10.255 -8.699 13.845 1.00 93.38 82 LEU A O 1
ATOM 680 N N . GLN A 1 83 ? -12.011 -7.298 13.643 1.00 92.31 83 GLN A N 1
ATOM 681 C CA . GLN A 1 83 ? -11.824 -7.024 12.217 1.00 92.31 83 GLN A CA 1
ATOM 682 C C . GLN A 1 83 ? -10.554 -6.199 11.959 1.00 92.31 83 GLN A C 1
ATOM 684 O O . GLN A 1 83 ? -9.878 -6.390 10.951 1.00 92.31 83 GLN A O 1
ATOM 689 N N . PHE A 1 84 ? -10.201 -5.324 12.903 1.00 94.94 84 PHE A N 1
ATOM 690 C CA . PHE A 1 84 ? -9.029 -4.457 12.840 1.00 94.94 84 PHE A CA 1
ATOM 691 C C . PHE A 1 84 ? -8.011 -4.798 13.925 1.00 94.94 84 PHE A C 1
ATOM 693 O O . PHE A 1 84 ? -8.321 -5.409 14.947 1.00 94.94 84 PHE A O 1
ATOM 700 N N . GLY A 1 85 ? -6.776 -4.343 13.722 1.00 93.38 85 GLY A N 1
ATOM 701 C CA . GLY A 1 85 ? -5.727 -4.430 14.732 1.00 93.38 85 GLY A CA 1
ATOM 702 C C . GLY A 1 85 ? -4.881 -5.697 14.674 1.00 93.38 85 GLY A C 1
ATOM 703 O O . GLY A 1 85 ? -4.008 -5.833 15.515 1.00 93.38 85 GLY A O 1
ATOM 704 N N . ARG A 1 86 ? -5.061 -6.597 13.694 1.00 92.06 86 ARG A N 1
ATOM 705 C CA . ARG A 1 86 ? -4.095 -7.686 13.427 1.00 92.06 86 ARG A CA 1
ATOM 706 C C . ARG A 1 86 ? -2.867 -7.199 12.649 1.00 92.06 86 ARG A C 1
ATOM 708 O O . ARG A 1 86 ? -1.759 -7.672 12.880 1.00 92.06 86 ARG A O 1
ATOM 715 N N . TYR A 1 87 ? -3.071 -6.259 11.733 1.00 92.31 87 TYR A N 1
ATOM 716 C CA . TYR A 1 87 ? -2.031 -5.613 10.934 1.00 92.31 87 TYR A CA 1
ATOM 717 C C . TYR A 1 87 ? -2.349 -4.115 10.820 1.00 92.31 87 TYR A C 1
ATOM 719 O O . TYR A 1 87 ? -3.522 -3.756 10.949 1.00 92.31 87 TYR A O 1
ATOM 727 N N . PRO A 1 88 ? -1.351 -3.243 10.585 1.00 93.62 88 PRO A N 1
ATOM 728 C CA . PRO A 1 88 ? -1.614 -1.902 10.076 1.00 93.62 88 PRO A CA 1
ATOM 729 C C . PRO A 1 88 ? -2.291 -1.978 8.705 1.00 93.62 88 PRO A C 1
ATOM 731 O O . PRO A 1 88 ? -2.072 -2.942 7.962 1.00 93.62 88 PRO A O 1
ATOM 734 N N . GLY A 1 89 ? -3.066 -0.957 8.358 1.00 94.69 89 GLY A N 1
ATOM 735 C CA . GLY A 1 89 ? -3.755 -0.888 7.073 1.00 94.69 89 GLY A CA 1
ATOM 736 C C . GLY A 1 89 ? -3.733 0.507 6.467 1.00 94.69 89 GLY A C 1
ATOM 737 O O . GLY A 1 89 ? -3.675 1.493 7.199 1.00 94.69 89 GLY A O 1
ATOM 738 N N . ALA A 1 90 ? -3.761 0.571 5.137 1.00 93.81 90 ALA A N 1
ATOM 739 C CA . ALA A 1 90 ? -3.831 1.785 4.336 1.00 93.81 90 ALA A CA 1
ATOM 740 C C . ALA A 1 90 ? -5.020 1.720 3.365 1.00 93.81 90 ALA A C 1
ATOM 742 O O . ALA A 1 90 ? -5.213 0.726 2.656 1.00 93.81 90 ALA A O 1
ATOM 743 N N . PHE A 1 91 ? -5.796 2.797 3.347 1.00 93.69 91 PHE A N 1
ATOM 744 C CA . PHE A 1 91 ? -7.069 2.930 2.646 1.00 93.69 91 PHE A CA 1
ATOM 745 C C . PHE A 1 91 ? -7.058 4.189 1.802 1.00 93.69 91 PHE A C 1
ATOM 747 O O . PHE A 1 91 ? -6.494 5.209 2.218 1.00 93.69 91 PHE A O 1
ATOM 754 N N . ASP A 1 92 ? -7.723 4.137 0.655 1.00 90.56 92 ASP A N 1
ATOM 755 C CA . ASP A 1 92 ? -8.001 5.355 -0.086 1.00 90.56 92 ASP A CA 1
ATOM 756 C C . ASP A 1 92 ? -8.824 6.309 0.788 1.00 90.56 92 ASP A C 1
ATOM 758 O O . ASP A 1 92 ? -9.641 5.896 1.613 1.00 90.56 92 ASP A O 1
ATOM 762 N N . ARG A 1 93 ? -8.597 7.619 0.646 1.00 91.94 93 ARG A N 1
ATOM 763 C CA . ARG A 1 93 ? -9.423 8.596 1.354 1.00 91.94 93 ARG A CA 1
ATOM 764 C C . ARG A 1 93 ? -10.820 8.616 0.723 1.00 91.94 93 ARG A C 1
ATOM 766 O O . ARG A 1 93 ? -10.927 9.026 -0.435 1.00 91.94 93 ARG A O 1
ATOM 773 N N . PRO A 1 94 ? -11.883 8.231 1.452 1.00 92.56 94 PRO A N 1
ATOM 774 C CA . PRO A 1 94 ? -13.224 8.248 0.899 1.00 92.56 94 PRO A CA 1
ATOM 775 C C . PRO A 1 94 ? -13.742 9.682 0.808 1.00 92.56 94 PRO A C 1
ATOM 777 O O . PRO A 1 94 ? -13.437 10.536 1.647 1.00 92.56 94 PRO A O 1
ATOM 780 N N . GLU A 1 95 ? -14.599 9.933 -0.175 1.00 94.38 95 GLU A N 1
ATOM 781 C CA . GLU A 1 95 ? -15.490 11.083 -0.107 1.00 94.38 95 GLU A CA 1
ATOM 782 C C . GLU A 1 95 ? -16.521 10.856 0.998 1.00 94.38 95 GLU A C 1
ATOM 784 O O . GLU A 1 95 ? -17.079 9.764 1.120 1.00 94.38 95 GLU A O 1
ATOM 789 N N . LEU A 1 96 ? -16.782 11.889 1.796 1.00 96.06 96 LEU A N 1
ATOM 790 C CA . LEU A 1 96 ? -17.697 11.807 2.927 1.00 96.06 96 LEU A CA 1
ATOM 791 C C . LEU A 1 96 ? -19.038 12.473 2.607 1.00 96.06 96 LEU A C 1
ATOM 793 O O . LEU A 1 96 ? -19.109 13.423 1.825 1.00 96.06 96 LEU A O 1
ATOM 797 N N . GLN A 1 97 ? -20.092 11.980 3.246 1.00 96.94 97 GLN A N 1
ATOM 798 C CA . GLN A 1 97 ? -21.417 12.587 3.280 1.00 96.94 97 GLN A CA 1
ATOM 799 C C . GLN A 1 97 ? -21.917 12.680 4.717 1.00 96.94 97 GLN A C 1
ATOM 801 O O . GLN A 1 97 ? -21.629 11.812 5.542 1.00 96.94 97 GLN A O 1
ATOM 806 N N . GLN A 1 98 ? -22.666 13.740 5.005 1.00 97.75 98 GLN A N 1
ATOM 807 C CA . GLN A 1 98 ? -23.284 13.941 6.306 1.00 97.75 98 GLN A CA 1
ATOM 808 C C . GLN A 1 98 ? -24.602 13.177 6.387 1.00 97.75 98 GLN A C 1
ATOM 810 O O . GLN A 1 98 ? -25.428 13.249 5.479 1.00 97.75 98 GLN A O 1
ATOM 815 N N . VAL A 1 99 ? -24.792 12.458 7.487 1.00 96.94 99 VAL A N 1
ATOM 816 C CA . VAL A 1 99 ? -26.024 11.740 7.818 1.00 96.94 99 VAL A CA 1
ATOM 817 C C . VAL A 1 99 ? -26.364 11.959 9.289 1.00 96.94 99 VAL A C 1
ATOM 819 O O . VAL A 1 99 ? -25.490 12.282 10.094 1.00 96.94 99 VAL A O 1
ATOM 822 N N . THR A 1 100 ? -27.629 11.760 9.650 1.00 97.38 100 THR A N 1
ATOM 823 C CA . THR A 1 100 ? -28.074 11.770 11.048 1.00 97.38 100 THR A CA 1
ATOM 824 C C . THR A 1 100 ? -28.361 10.341 11.493 1.00 97.38 100 THR A C 1
ATOM 826 O O . THR A 1 100 ? -29.216 9.679 10.909 1.00 97.38 100 THR A O 1
ATOM 829 N N . ILE A 1 101 ? -27.665 9.868 12.526 1.00 93.44 101 ILE A N 1
ATOM 830 C CA . ILE A 1 101 ? -27.874 8.549 13.139 1.00 93.44 101 ILE A CA 1
ATOM 831 C C . ILE A 1 101 ? -28.234 8.780 14.602 1.00 93.44 101 ILE A C 1
ATOM 833 O O . ILE A 1 101 ? -27.449 9.373 15.333 1.00 93.44 101 ILE A O 1
ATOM 837 N N . ASP A 1 102 ? -29.432 8.369 15.019 1.00 93.69 102 ASP A N 1
ATOM 838 C CA . ASP A 1 102 ? -29.922 8.534 16.398 1.00 93.69 102 ASP A CA 1
ATOM 839 C C . ASP A 1 102 ? -29.819 9.981 16.931 1.00 93.69 102 ASP A C 1
ATOM 841 O O . ASP A 1 102 ? -29.523 10.226 18.099 1.00 93.69 102 ASP A O 1
ATOM 845 N N . GLY A 1 103 ? -30.041 10.966 16.053 1.00 94.00 103 GLY A N 1
ATOM 846 C CA . GLY A 1 103 ? -29.934 12.395 16.375 1.00 94.00 103 GLY A CA 1
ATOM 847 C C . GLY A 1 103 ? -28.506 12.957 16.362 1.00 94.00 103 GLY A C 1
ATOM 848 O O . GLY A 1 103 ? -28.330 14.150 16.595 1.00 94.00 103 GLY A O 1
ATOM 849 N N . LEU A 1 104 ? -27.495 12.137 16.059 1.00 94.12 104 LEU A N 1
ATOM 850 C CA . LEU A 1 104 ? -26.106 12.562 15.894 1.00 94.12 104 LEU A CA 1
ATOM 851 C C . LEU A 1 104 ? -25.797 12.832 14.426 1.00 94.12 104 LEU A C 1
ATOM 853 O O . LEU A 1 104 ? -25.979 11.964 13.572 1.00 94.12 104 LEU A O 1
ATOM 857 N N . GLU A 1 105 ? -25.274 14.019 14.138 1.00 97.06 105 GLU A N 1
ATOM 858 C CA . GLU A 1 105 ? -24.719 14.334 12.826 1.00 97.06 105 GLU A CA 1
ATOM 859 C C . GLU A 1 105 ? -23.326 13.717 12.693 1.00 97.06 105 GLU A C 1
ATOM 861 O O . GLU A 1 105 ? -22.406 14.042 13.446 1.00 97.06 105 GLU A O 1
ATOM 866 N N . VAL A 1 106 ? -23.170 12.809 11.732 1.00 95.81 106 VAL A N 1
ATOM 867 C CA . VAL A 1 106 ? -21.913 12.103 11.476 1.00 95.81 106 VAL A CA 1
ATOM 868 C C . VAL A 1 106 ? -21.569 12.132 9.994 1.00 95.81 106 VAL A C 1
ATOM 870 O O . VAL A 1 106 ? -22.443 12.187 9.129 1.00 95.81 106 VAL A O 1
ATOM 873 N N . LEU A 1 107 ? -20.272 12.083 9.698 1.00 96.50 107 LEU A N 1
ATOM 874 C CA . LEU A 1 107 ? -19.761 11.932 8.342 1.00 96.50 107 LEU A CA 1
ATOM 875 C C . LEU A 1 107 ? -19.447 10.459 8.084 1.00 96.50 107 LEU A C 1
ATOM 877 O O . LEU A 1 107 ? -18.658 9.859 8.814 1.00 96.50 107 LEU A O 1
ATOM 881 N N . ILE A 1 108 ? -20.033 9.894 7.033 1.00 95.44 108 ILE A N 1
ATOM 882 C CA . ILE A 1 108 ? -19.776 8.519 6.586 1.00 95.44 108 ILE A CA 1
ATOM 883 C C . ILE A 1 108 ? -19.220 8.515 5.157 1.00 95.44 108 ILE A C 1
ATOM 885 O O . ILE A 1 108 ? -19.461 9.475 4.421 1.00 95.44 108 ILE A O 1
ATOM 889 N N . PRO A 1 109 ? -18.505 7.460 4.723 1.00 95.62 109 PRO A N 1
ATOM 890 C CA . PRO A 1 109 ? -18.160 7.286 3.314 1.00 95.62 109 PRO A CA 1
ATOM 891 C C . PRO A 1 109 ? -19.405 7.347 2.418 1.00 95.62 109 PRO A C 1
ATOM 893 O O . PRO A 1 109 ? -20.429 6.742 2.741 1.00 95.62 109 PRO A O 1
ATOM 896 N N . LYS A 1 110 ? -19.316 8.050 1.282 1.00 96.31 110 LYS A N 1
ATOM 897 C CA . LYS A 1 110 ? -20.364 8.053 0.245 1.00 96.31 110 LYS A CA 1
ATOM 898 C C . LYS A 1 110 ? -20.623 6.656 -0.315 1.00 96.31 110 LYS A C 1
ATOM 900 O O . LYS A 1 110 ? -21.764 6.329 -0.619 1.00 96.31 110 LYS A O 1
ATOM 905 N N . ASP A 1 111 ? -19.569 5.848 -0.405 1.00 95.19 111 ASP A N 1
ATOM 906 C CA . ASP A 1 111 ? -19.627 4.432 -0.757 1.00 95.19 111 ASP A CA 1
ATOM 907 C C . ASP A 1 111 ? -19.088 3.582 0.409 1.00 95.19 111 ASP A C 1
ATOM 909 O O . ASP A 1 111 ? -17.882 3.325 0.502 1.00 95.19 111 ASP A O 1
ATOM 913 N N . PRO A 1 112 ? -19.959 3.175 1.352 1.00 93.94 112 PRO A N 1
ATOM 914 C CA . PRO A 1 112 ? -19.560 2.310 2.456 1.00 93.94 112 PRO A CA 1
ATOM 915 C C . PRO A 1 112 ? -19.078 0.932 1.995 1.00 93.94 112 PRO A C 1
ATOM 917 O O . PRO A 1 112 ? -18.243 0.331 2.669 1.00 93.94 112 PRO A O 1
ATOM 920 N N . MET A 1 113 ? -19.589 0.426 0.867 1.00 94.31 113 MET A N 1
ATOM 921 C CA . MET A 1 113 ? -19.238 -0.905 0.373 1.00 94.31 113 MET A CA 1
ATOM 922 C C . MET A 1 113 ? -17.798 -0.934 -0.117 1.00 94.31 113 MET A C 1
ATOM 924 O O . MET A 1 113 ? -17.047 -1.812 0.300 1.00 94.31 113 MET A O 1
ATOM 928 N N . HIS A 1 114 ? -17.380 0.079 -0.878 1.00 91.19 114 HIS A N 1
ATOM 929 C CA . HIS A 1 114 ? -15.990 0.208 -1.308 1.00 91.19 114 HIS A CA 1
ATOM 930 C C . HIS A 1 114 ? -15.014 0.213 -0.120 1.00 91.19 114 HIS A C 1
ATOM 932 O O . HIS A 1 114 ? -14.020 -0.513 -0.121 1.00 91.19 114 HIS A O 1
ATOM 938 N N . PHE A 1 115 ? -15.330 0.961 0.944 1.00 90.88 115 PHE A N 1
ATOM 939 C CA . PHE A 1 115 ? -14.507 0.983 2.158 1.00 90.88 115 PHE A CA 1
ATOM 940 C C . PHE A 1 115 ? -14.383 -0.406 2.811 1.00 90.88 115 PHE A C 1
ATOM 942 O O . PHE A 1 115 ? -13.300 -0.794 3.252 1.00 90.88 115 PHE A O 1
ATOM 949 N N . LEU A 1 116 ? -15.478 -1.172 2.871 1.00 91.88 116 LEU A N 1
ATOM 950 C CA . LEU A 1 116 ? -15.476 -2.527 3.431 1.00 91.88 116 LEU A CA 1
ATOM 951 C C . LEU A 1 116 ? -14.705 -3.523 2.549 1.00 91.88 116 LEU A C 1
ATOM 953 O O . LEU A 1 116 ? -14.012 -4.394 3.080 1.00 91.88 116 LEU A O 1
ATOM 957 N N . GLU A 1 117 ? -14.787 -3.382 1.226 1.00 91.31 117 GLU A N 1
ATOM 958 C CA . GLU A 1 117 ? -14.061 -4.203 0.247 1.00 91.31 117 GLU A CA 1
ATOM 959 C C . GLU A 1 117 ? -12.541 -3.986 0.299 1.00 91.31 117 GLU A C 1
ATOM 961 O O . GLU A 1 117 ? -11.771 -4.912 0.031 1.00 91.31 117 GLU A O 1
ATOM 966 N N . GLU A 1 118 ? -12.080 -2.799 0.706 1.00 90.31 118 GLU A N 1
ATOM 967 C CA . GLU A 1 118 ? -10.651 -2.528 0.883 1.00 90.31 118 GLU A CA 1
ATOM 968 C C . GLU A 1 118 ? -10.031 -3.282 2.069 1.00 90.31 118 GLU A C 1
ATOM 970 O O . GLU A 1 118 ? -8.839 -3.599 2.034 1.00 90.31 118 GLU A O 1
ATOM 975 N N . ILE A 1 119 ? -10.808 -3.606 3.110 1.00 90.44 119 ILE A N 1
ATOM 976 C CA . ILE A 1 119 ? -10.310 -4.186 4.371 1.00 90.44 119 ILE A CA 1
ATOM 977 C C . ILE A 1 119 ? -9.384 -5.399 4.159 1.00 90.44 119 ILE A C 1
ATOM 979 O O . ILE A 1 119 ? -8.240 -5.337 4.629 1.00 90.44 119 ILE A O 1
ATOM 983 N N . PRO A 1 120 ? -9.785 -6.481 3.458 1.00 88.31 120 PRO A N 1
ATOM 984 C CA . PRO A 1 120 ? -8.929 -7.659 3.266 1.00 88.31 120 PRO A CA 1
ATOM 985 C C . PRO A 1 120 ? -7.627 -7.369 2.504 1.00 88.31 120 PRO A C 1
ATOM 987 O O . PRO A 1 120 ? -6.667 -8.131 2.622 1.00 88.31 120 PRO A O 1
ATOM 990 N N . HIS A 1 121 ? -7.567 -6.264 1.758 1.00 87.00 121 HIS A N 1
ATOM 991 C CA . HIS A 1 121 ? -6.436 -5.884 0.908 1.00 87.00 121 HIS A CA 1
ATOM 992 C C . HIS A 1 121 ? -5.719 -4.619 1.392 1.00 87.00 121 HIS A C 1
ATOM 994 O O . HIS A 1 121 ? -4.857 -4.083 0.700 1.00 87.00 121 HIS A O 1
ATOM 1000 N N . SER A 1 122 ? -6.056 -4.139 2.587 1.00 91.88 122 SER A N 1
ATOM 1001 C CA . SER A 1 122 ? -5.526 -2.894 3.140 1.00 91.88 122 SER A CA 1
ATOM 1002 C C . SER A 1 122 ? -4.177 -3.059 3.833 1.00 91.88 122 SER A C 1
ATOM 1004 O O . SER A 1 122 ? -3.557 -2.055 4.169 1.00 91.88 122 SER A O 1
ATOM 1006 N N . ARG A 1 123 ? -3.711 -4.297 4.070 1.00 92.44 123 ARG A N 1
ATOM 1007 C CA . ARG A 1 123 ? -2.511 -4.576 4.875 1.00 92.44 123 ARG A CA 1
ATOM 1008 C C . ARG A 1 123 ? -1.332 -3.720 4.422 1.00 92.44 123 ARG A C 1
ATOM 1010 O O . ARG A 1 123 ? -0.823 -3.879 3.317 1.00 92.44 123 ARG A O 1
ATOM 1017 N N . PHE A 1 124 ? -0.849 -2.887 5.332 1.00 91.69 124 PHE A N 1
ATOM 1018 C CA . PHE A 1 124 ? 0.263 -1.984 5.095 1.00 91.69 124 PHE A CA 1
ATOM 1019 C C . PHE A 1 124 ? 1.524 -2.497 5.785 1.00 91.69 124 PHE A C 1
ATOM 1021 O O . PHE A 1 124 ? 1.496 -2.896 6.956 1.00 91.69 124 PHE A O 1
ATOM 1028 N N . ILE A 1 125 ? 2.642 -2.480 5.062 1.00 89.12 125 ILE A N 1
ATOM 1029 C CA . ILE A 1 125 ? 3.955 -2.794 5.622 1.00 89.12 125 ILE A CA 1
ATOM 1030 C C . ILE A 1 125 ? 4.697 -1.492 5.853 1.00 89.12 125 ILE A C 1
ATOM 1032 O O . ILE A 1 125 ? 5.094 -0.817 4.911 1.00 89.12 125 ILE A O 1
ATOM 1036 N N . GLU A 1 126 ? 4.902 -1.167 7.124 1.00 87.94 126 GLU A N 1
ATOM 1037 C CA . GLU A 1 126 ? 5.734 -0.032 7.500 1.00 87.94 126 GLU A CA 1
ATOM 1038 C C . GLU A 1 126 ? 7.199 -0.315 7.166 1.00 87.94 126 GLU A C 1
ATOM 1040 O O . GLU A 1 126 ? 7.679 -1.444 7.341 1.00 87.94 126 GLU A O 1
ATOM 1045 N N . CYS A 1 127 ? 7.919 0.718 6.733 1.00 89.44 127 CYS A N 1
ATOM 1046 C CA . CYS A 1 127 ? 9.361 0.607 6.635 1.00 89.44 127 CYS A CA 1
ATOM 1047 C C . CYS A 1 127 ? 9.991 0.466 8.026 1.00 89.44 127 CYS A C 1
ATOM 1049 O O . CYS A 1 127 ? 9.465 0.900 9.057 1.00 89.44 127 CYS A O 1
ATOM 1051 N N . ARG A 1 128 ? 11.160 -0.162 8.070 1.00 89.19 128 ARG A N 1
ATOM 1052 C CA . ARG A 1 128 ? 11.893 -0.395 9.308 1.00 89.19 128 ARG A CA 1
ATOM 1053 C C . ARG A 1 128 ? 12.804 0.783 9.647 1.00 89.19 128 ARG A C 1
ATOM 1055 O O . ARG A 1 128 ? 14.019 0.660 9.565 1.00 89.19 128 ARG A O 1
ATOM 1062 N N . TYR A 1 129 ? 12.225 1.921 10.047 1.00 87.38 129 TYR A N 1
ATOM 1063 C CA . TYR A 1 129 ? 12.962 3.173 10.312 1.00 87.38 129 TYR A CA 1
ATOM 1064 C C . TYR A 1 129 ? 14.180 3.006 11.229 1.00 87.38 129 TYR A C 1
ATOM 1066 O O . TYR A 1 129 ? 15.247 3.546 10.944 1.00 87.38 129 TYR A O 1
ATOM 1074 N N . LYS A 1 130 ? 14.051 2.234 12.317 1.00 86.69 130 LYS A N 1
ATOM 1075 C CA . LYS A 1 130 ? 15.163 1.987 13.248 1.00 86.69 130 LYS A CA 1
ATOM 1076 C C . LYS A 1 130 ? 16.331 1.291 12.547 1.00 86.69 130 LYS A C 1
ATOM 1078 O O . LYS A 1 130 ? 17.482 1.673 12.737 1.00 86.69 130 LYS A O 1
ATOM 1083 N N . GLU A 1 131 ? 16.037 0.267 11.758 1.00 90.75 131 GLU A N 1
ATOM 1084 C CA . GLU A 1 131 ? 17.037 -0.514 11.038 1.00 90.75 131 GLU A CA 1
ATOM 1085 C C . GLU A 1 131 ? 17.590 0.241 9.829 1.00 90.75 131 GLU A C 1
ATOM 1087 O O . GLU A 1 131 ? 18.794 0.195 9.601 1.00 90.75 131 GLU A O 1
ATOM 1092 N N . ALA A 1 132 ? 16.752 0.993 9.113 1.00 90.50 132 ALA A N 1
ATOM 1093 C CA . ALA A 1 132 ? 17.170 1.884 8.038 1.00 90.50 132 ALA A CA 1
ATOM 1094 C C . ALA A 1 132 ? 18.152 2.943 8.560 1.00 90.50 132 ALA A C 1
ATOM 1096 O O . ALA A 1 132 ? 19.221 3.137 7.989 1.00 90.50 132 ALA A O 1
ATOM 1097 N N . ARG A 1 133 ? 17.855 3.570 9.705 1.00 88.00 133 ARG A N 1
ATOM 1098 C CA . ARG A 1 133 ? 18.769 4.516 10.356 1.00 88.00 133 ARG A CA 1
ATOM 1099 C C . ARG A 1 133 ? 20.095 3.861 10.742 1.00 88.00 133 ARG A C 1
ATOM 1101 O O . ARG A 1 133 ? 21.146 4.431 10.472 1.00 88.00 133 ARG A O 1
ATOM 1108 N N . ALA A 1 134 ? 20.060 2.674 11.351 1.00 90.06 134 ALA A N 1
ATOM 1109 C CA . ALA A 1 134 ? 21.280 1.938 11.693 1.00 90.06 134 ALA A CA 1
ATOM 1110 C C . ALA A 1 134 ? 22.108 1.589 10.443 1.00 90.06 134 ALA A C 1
ATOM 1112 O O . ALA A 1 134 ? 23.331 1.697 10.464 1.00 90.06 134 ALA A O 1
ATOM 1113 N N . PHE A 1 135 ? 21.443 1.235 9.339 1.00 91.19 135 PHE A N 1
ATOM 1114 C CA . PHE A 1 135 ? 22.088 1.008 8.051 1.00 91.19 135 PHE A CA 1
ATOM 1115 C C . PHE A 1 135 ? 22.799 2.273 7.555 1.00 91.19 135 PHE A C 1
ATOM 1117 O O . PHE A 1 135 ? 23.986 2.207 7.251 1.00 91.19 135 PHE A O 1
ATOM 1124 N N . PHE A 1 136 ? 22.127 3.429 7.545 1.00 90.12 136 PHE A N 1
ATOM 1125 C CA . PHE A 1 136 ? 22.714 4.680 7.049 1.00 90.12 136 PHE A CA 1
ATOM 1126 C C . PHE A 1 136 ? 23.804 5.278 7.950 1.00 90.12 136 PHE A C 1
ATOM 1128 O O . PHE A 1 136 ? 24.625 6.068 7.492 1.00 90.12 136 PHE A O 1
ATOM 1135 N N . GLN A 1 137 ? 23.867 4.869 9.221 1.00 89.62 137 GLN A N 1
ATOM 1136 C CA . GLN A 1 137 ? 24.994 5.191 10.105 1.00 89.62 137 GLN A CA 1
ATOM 1137 C C . GLN A 1 137 ? 26.279 4.446 9.722 1.00 89.62 137 GLN A C 1
ATOM 1139 O O . GLN A 1 137 ? 27.370 4.936 10.004 1.00 89.62 137 GLN A O 1
ATOM 1144 N N . GLN A 1 138 ? 26.159 3.268 9.104 1.00 92.69 138 GLN A N 1
ATOM 1145 C CA . GLN A 1 138 ? 27.296 2.444 8.693 1.00 92.69 138 GLN A CA 1
ATOM 1146 C C . GLN A 1 138 ? 27.628 2.599 7.203 1.00 92.69 138 GLN A C 1
ATOM 1148 O O . GLN A 1 138 ? 28.797 2.567 6.824 1.00 92.69 138 GLN A O 1
ATOM 1153 N N . TYR A 1 139 ? 26.607 2.763 6.365 1.00 89.81 139 TYR A N 1
ATOM 1154 C CA . TYR A 1 139 ? 26.713 2.866 4.916 1.00 89.81 139 TYR A CA 1
ATOM 1155 C C . TYR A 1 139 ? 26.102 4.193 4.479 1.00 89.81 139 TYR A C 1
ATOM 1157 O O . TYR A 1 139 ? 24.890 4.370 4.572 1.00 89.81 139 TYR A O 1
ATOM 1165 N N . LEU A 1 140 ? 26.938 5.125 4.015 1.00 86.19 140 LEU A N 1
ATOM 1166 C CA . LEU A 1 140 ? 26.475 6.436 3.562 1.00 86.19 140 LEU A CA 1
ATOM 1167 C C . LEU A 1 140 ? 25.384 6.285 2.501 1.00 86.19 140 LEU A C 1
ATOM 1169 O O . LEU A 1 140 ? 25.506 5.469 1.584 1.00 86.19 140 LEU A O 1
ATOM 1173 N N . ASP A 1 141 ? 24.330 7.086 2.636 1.00 88.00 141 ASP A N 1
ATOM 1174 C CA . ASP A 1 141 ? 23.315 7.167 1.599 1.00 88.00 141 ASP A CA 1
ATOM 1175 C C . ASP A 1 141 ? 23.914 7.788 0.332 1.00 88.00 141 ASP A C 1
ATOM 1177 O O . ASP A 1 141 ? 24.652 8.778 0.391 1.00 88.00 141 ASP A O 1
ATOM 1181 N N . ASP A 1 142 ? 23.599 7.200 -0.817 1.00 89.75 142 ASP A N 1
ATOM 1182 C CA . ASP A 1 142 ? 24.054 7.704 -2.105 1.00 89.75 142 ASP A CA 1
ATOM 1183 C C . ASP A 1 142 ? 23.180 8.895 -2.502 1.00 89.75 142 ASP A C 1
ATOM 1185 O O . ASP A 1 142 ? 22.043 8.740 -2.947 1.00 89.75 142 ASP A O 1
ATOM 1189 N N . ASN A 1 143 ? 23.716 10.092 -2.288 1.00 91.44 143 ASN A N 1
ATOM 1190 C CA . ASN A 1 143 ? 23.089 11.366 -2.630 1.00 91.44 143 ASN A CA 1
ATOM 1191 C C . ASN A 1 143 ? 23.796 12.053 -3.804 1.00 91.44 143 ASN A C 1
ATOM 1193 O O . ASN A 1 143 ? 23.811 13.279 -3.898 1.00 91.44 143 ASN A O 1
ATOM 1197 N N . THR A 1 144 ? 24.404 11.268 -4.697 1.00 95.00 144 THR A N 1
ATOM 1198 C CA . THR A 1 144 ? 24.883 11.782 -5.984 1.00 95.00 144 THR A CA 1
ATOM 1199 C C . THR A 1 144 ? 23.726 12.367 -6.801 1.00 95.00 144 THR A C 1
ATOM 1201 O O . THR A 1 144 ? 22.554 12.029 -6.597 1.00 95.00 144 THR A O 1
ATOM 1204 N N . VAL A 1 145 ? 24.041 13.264 -7.739 1.00 95.00 145 VAL A N 1
ATOM 1205 C CA . VAL A 1 145 ? 23.032 13.903 -8.602 1.00 95.00 145 VAL A CA 1
ATOM 1206 C C . VAL A 1 145 ? 22.263 12.841 -9.389 1.00 95.00 145 VAL A C 1
ATOM 1208 O O . VAL A 1 145 ? 21.042 12.922 -9.513 1.00 95.00 145 VAL A O 1
ATOM 1211 N N . GLU A 1 146 ? 22.965 11.808 -9.848 1.00 93.81 146 GLU A N 1
ATOM 1212 C CA . GLU A 1 146 ? 22.428 10.664 -10.573 1.00 93.81 146 GLU A CA 1
ATOM 1213 C C . GLU A 1 146 ? 21.461 9.851 -9.703 1.00 93.81 146 GLU A C 1
ATOM 1215 O O . GLU A 1 146 ? 20.343 9.564 -10.133 1.00 93.81 146 GLU A O 1
ATOM 1220 N N . ALA A 1 147 ? 21.840 9.535 -8.460 1.00 94.38 147 ALA A N 1
ATOM 1221 C CA . ALA A 1 147 ? 20.984 8.813 -7.519 1.00 94.38 147 ALA A CA 1
ATOM 1222 C C . ALA A 1 147 ? 19.719 9.605 -7.161 1.00 94.38 147 ALA A C 1
ATOM 1224 O O . ALA A 1 147 ? 18.613 9.057 -7.118 1.00 94.38 147 ALA A O 1
ATOM 1225 N N . MET A 1 148 ? 19.856 10.912 -6.924 1.00 94.44 148 MET A N 1
ATOM 1226 C CA . MET A 1 148 ? 18.721 11.791 -6.642 1.00 94.44 148 MET A CA 1
ATOM 1227 C C . MET A 1 148 ? 17.784 11.917 -7.849 1.00 94.44 148 MET A C 1
ATOM 1229 O O . MET A 1 148 ? 16.563 11.853 -7.678 1.00 94.44 148 MET A O 1
ATOM 1233 N N . ALA A 1 149 ? 18.338 12.052 -9.058 1.00 94.94 149 ALA A N 1
ATOM 1234 C CA . ALA A 1 149 ? 17.573 12.083 -10.300 1.00 94.94 149 ALA A CA 1
ATOM 1235 C C . ALA A 1 149 ? 16.814 10.768 -10.515 1.00 94.94 149 ALA A C 1
ATOM 1237 O O . ALA A 1 149 ? 15.601 10.797 -10.710 1.00 94.94 149 ALA A O 1
ATOM 1238 N N . PHE A 1 150 ? 17.482 9.620 -10.354 1.00 95.56 150 PHE A N 1
ATOM 1239 C CA . PHE A 1 150 ? 16.841 8.310 -10.443 1.00 95.56 150 PHE A CA 1
ATOM 1240 C C . PHE A 1 150 ? 15.679 8.172 -9.454 1.00 95.56 150 PHE A C 1
ATOM 1242 O O . PHE A 1 150 ? 14.567 7.826 -9.849 1.00 95.56 150 PHE A O 1
ATOM 1249 N N . ARG A 1 151 ? 15.891 8.499 -8.171 1.00 95.38 151 ARG A N 1
ATOM 1250 C CA . ARG A 1 151 ? 14.829 8.431 -7.151 1.00 95.38 151 ARG A CA 1
ATOM 1251 C C . ARG A 1 151 ? 13.638 9.316 -7.501 1.00 95.38 151 ARG A C 1
ATOM 1253 O O . ARG A 1 151 ? 12.501 8.933 -7.229 1.00 95.38 151 ARG A O 1
ATOM 1260 N N . LYS A 1 152 ? 13.883 10.497 -8.072 1.00 95.69 152 LYS A N 1
ATOM 1261 C CA . LYS A 1 152 ? 12.822 11.391 -8.537 1.00 95.69 152 LYS A CA 1
ATOM 1262 C C . LYS A 1 152 ? 12.035 10.744 -9.682 1.00 95.69 152 LYS A C 1
ATOM 1264 O O . LYS A 1 152 ? 10.821 10.599 -9.550 1.00 95.69 152 LYS A O 1
ATOM 1269 N N . SER A 1 153 ? 12.709 10.294 -10.738 1.00 96.62 153 SER A N 1
ATOM 1270 C CA . SER A 1 153 ? 12.062 9.684 -11.907 1.00 96.62 153 SER A CA 1
ATOM 1271 C C . SER A 1 153 ? 11.330 8.383 -11.549 1.00 96.62 153 SER A C 1
ATOM 1273 O O . SER A 1 153 ? 10.217 8.156 -12.017 1.00 96.62 153 SER A O 1
ATOM 1275 N N . ALA A 1 154 ? 11.873 7.576 -10.632 1.00 97.06 154 ALA A N 1
ATOM 1276 C CA . ALA A 1 154 ? 11.219 6.383 -10.098 1.00 97.06 154 ALA A CA 1
ATOM 1277 C C . ALA A 1 154 ? 9.943 6.711 -9.294 1.00 97.06 154 ALA A C 1
ATOM 1279 O O . ALA A 1 154 ? 8.922 6.048 -9.467 1.00 97.06 154 ALA A O 1
ATOM 1280 N N . LYS A 1 155 ? 9.949 7.765 -8.460 1.00 95.44 155 LYS A N 1
ATOM 1281 C CA . LYS A 1 155 ? 8.738 8.235 -7.753 1.00 95.44 155 LYS A CA 1
ATOM 1282 C C . LYS A 1 155 ? 7.660 8.719 -8.718 1.00 95.44 155 LYS A C 1
ATOM 1284 O O . LYS A 1 155 ? 6.497 8.358 -8.556 1.00 95.44 155 LYS A O 1
ATOM 1289 N N . GLU A 1 156 ? 8.034 9.511 -9.719 1.00 96.50 156 GLU A N 1
ATOM 1290 C CA . GLU A 1 156 ? 7.102 9.988 -10.746 1.00 96.50 156 GLU A CA 1
ATOM 1291 C C . GLU A 1 156 ? 6.515 8.817 -11.554 1.00 96.50 156 GLU A C 1
ATOM 1293 O O . GLU A 1 156 ? 5.307 8.775 -11.802 1.00 96.50 156 GLU A O 1
ATOM 1298 N N . LEU A 1 157 ? 7.345 7.825 -11.898 1.00 97.94 157 LEU A N 1
ATOM 1299 C CA . LEU A 1 157 ? 6.921 6.607 -12.588 1.00 97.94 157 LEU A CA 1
ATOM 1300 C C . LEU A 1 157 ? 5.946 5.776 -11.744 1.00 97.94 157 LEU A C 1
ATOM 1302 O O . LEU A 1 157 ? 4.906 5.363 -12.257 1.00 97.94 157 LEU A O 1
ATOM 1306 N N . MET A 1 158 ? 6.225 5.586 -10.449 1.00 96.31 158 MET A N 1
ATOM 1307 C CA . MET A 1 158 ? 5.309 4.909 -9.521 1.00 96.31 158 MET A CA 1
ATOM 1308 C C . MET A 1 158 ? 3.963 5.629 -9.418 1.00 96.31 158 MET A C 1
ATOM 1310 O O . MET A 1 158 ? 2.921 4.982 -9.485 1.00 96.31 158 MET A O 1
ATOM 1314 N N . GLN A 1 159 ? 3.955 6.962 -9.309 1.00 95.44 159 GLN A N 1
ATOM 1315 C CA . GLN A 1 159 ? 2.715 7.746 -9.252 1.00 95.44 159 GLN A CA 1
ATOM 1316 C C . GLN A 1 159 ? 1.881 7.599 -10.531 1.00 95.44 159 GLN A C 1
ATOM 1318 O O . GLN A 1 159 ? 0.658 7.442 -10.468 1.00 95.44 159 GLN A O 1
ATOM 1323 N N . LEU A 1 160 ? 2.531 7.625 -11.698 1.00 97.88 160 LEU A N 1
ATOM 1324 C CA . LEU A 1 160 ? 1.867 7.424 -12.984 1.00 97.88 160 LEU A CA 1
ATOM 1325 C C . LEU A 1 160 ? 1.308 6.000 -13.115 1.00 97.88 160 LEU A C 1
ATOM 1327 O O . LEU A 1 160 ? 0.161 5.830 -13.537 1.00 97.88 160 LEU A O 1
ATOM 1331 N N . ALA A 1 161 ? 2.079 4.989 -12.710 1.00 98.12 161 ALA A N 1
ATOM 1332 C CA . ALA A 1 161 ? 1.649 3.596 -12.719 1.00 98.12 161 ALA A CA 1
ATOM 1333 C C . ALA A 1 161 ? 0.462 3.363 -11.779 1.00 98.12 161 ALA A C 1
ATOM 1335 O O . ALA A 1 161 ? -0.557 2.821 -12.206 1.00 98.12 161 ALA A O 1
ATOM 1336 N N . ALA A 1 162 ? 0.538 3.869 -10.546 1.00 95.62 162 ALA A N 1
ATOM 1337 C CA . ALA A 1 162 ? -0.539 3.801 -9.565 1.00 95.62 162 ALA A CA 1
ATOM 1338 C C . ALA A 1 162 ? -1.832 4.439 -10.090 1.00 95.62 162 ALA A C 1
ATOM 1340 O O . ALA A 1 162 ? -2.904 3.841 -10.012 1.00 95.62 162 ALA A O 1
ATOM 1341 N N . LYS A 1 163 ? -1.738 5.632 -10.694 1.00 96.12 163 LYS A N 1
ATOM 1342 C CA . LYS A 1 163 ? -2.886 6.314 -11.311 1.00 96.12 163 LYS A CA 1
ATOM 1343 C C . LYS A 1 163 ? -3.488 5.503 -12.461 1.00 96.12 163 LYS A C 1
ATOM 1345 O O . LYS A 1 163 ? -4.709 5.471 -12.601 1.00 96.12 163 LYS A O 1
ATOM 1350 N N . THR A 1 164 ? -2.650 4.880 -13.284 1.00 98.31 164 THR A N 1
ATOM 1351 C CA . THR A 1 164 ? -3.081 4.085 -14.444 1.00 98.31 164 THR A CA 1
ATOM 1352 C C . THR A 1 164 ? -3.791 2.809 -13.997 1.00 98.31 164 THR A C 1
ATOM 1354 O O . THR A 1 164 ? -4.920 2.562 -14.412 1.00 98.31 164 THR A O 1
ATOM 1357 N N . LEU A 1 165 ? -3.201 2.063 -13.062 1.00 97.25 165 LEU A N 1
ATOM 1358 C CA . LEU A 1 165 ? -3.791 0.846 -12.498 1.00 97.25 165 LEU A CA 1
ATOM 1359 C C . LEU A 1 165 ? -5.082 1.136 -11.721 1.00 97.25 165 LEU A C 1
ATOM 1361 O O . LEU A 1 165 ? -6.067 0.418 -11.887 1.00 97.25 165 LEU A O 1
ATOM 1365 N N . LYS A 1 166 ? -5.133 2.239 -10.959 1.00 92.88 166 LYS A N 1
ATOM 1366 C CA . LYS A 1 166 ? -6.348 2.671 -10.251 1.00 92.88 166 LYS A CA 1
ATOM 1367 C C . LYS A 1 166 ? -7.505 2.960 -11.207 1.00 92.88 166 LYS A C 1
ATOM 1369 O O . LYS A 1 166 ? -8.627 2.550 -10.932 1.00 92.88 166 LYS A O 1
ATOM 1374 N N . LYS A 1 167 ? -7.248 3.611 -12.348 1.00 95.75 167 LYS A N 1
ATOM 1375 C CA . LYS A 1 167 ? -8.276 3.838 -13.384 1.00 95.75 167 LYS A CA 1
ATOM 1376 C C . LYS A 1 167 ? -8.818 2.537 -13.981 1.00 95.75 167 LYS A C 1
ATOM 1378 O O . LYS A 1 167 ? -9.986 2.495 -14.343 1.00 95.75 167 LYS A O 1
ATOM 1383 N N . LEU A 1 168 ? -7.986 1.499 -14.071 1.00 96.62 168 LEU A N 1
ATOM 1384 C CA . LEU A 1 168 ? -8.388 0.169 -14.539 1.00 96.62 168 LEU A CA 1
ATOM 1385 C C . LEU A 1 168 ? -9.081 -0.676 -13.456 1.00 96.62 168 LEU A C 1
ATOM 1387 O O . LEU A 1 168 ? -9.535 -1.784 -13.743 1.00 96.62 168 LEU A O 1
ATOM 1391 N N . GLY A 1 169 ? -9.128 -0.196 -12.208 1.00 93.00 169 GLY A N 1
ATOM 1392 C CA . GLY A 1 169 ? -9.590 -0.989 -11.069 1.00 93.00 169 GLY A CA 1
ATOM 1393 C C . GLY A 1 169 ? -8.691 -2.196 -10.781 1.00 93.00 169 GLY A C 1
ATOM 1394 O O . GLY A 1 169 ? -9.174 -3.216 -10.296 1.00 93.00 169 GLY A O 1
ATOM 1395 N N . VAL A 1 170 ? -7.399 -2.111 -11.116 1.00 95.06 170 VAL A N 1
ATOM 1396 C CA . VAL A 1 170 ? -6.423 -3.188 -10.905 1.00 95.06 170 VAL A CA 1
ATOM 1397 C C . VAL A 1 170 ? -5.679 -2.949 -9.601 1.00 95.06 170 VAL A C 1
ATOM 1399 O O . VAL A 1 170 ? -5.063 -1.899 -9.400 1.00 95.06 170 VAL A O 1
ATOM 1402 N N . ARG A 1 171 ? -5.721 -3.939 -8.709 1.00 91.62 171 ARG A N 1
ATOM 1403 C CA . ARG A 1 171 ? -4.980 -3.914 -7.446 1.00 91.62 171 ARG A CA 1
ATOM 1404 C C . ARG A 1 171 ? -3.518 -4.251 -7.708 1.00 91.62 171 ARG A C 1
ATOM 1406 O O . ARG A 1 171 ? -3.204 -5.106 -8.532 1.00 91.62 171 ARG A O 1
ATOM 1413 N N . PHE A 1 172 ? -2.629 -3.587 -6.982 1.00 94.75 172 PHE A N 1
ATOM 1414 C CA . PHE A 1 172 ? -1.193 -3.769 -7.134 1.00 94.75 172 PHE A CA 1
ATOM 1415 C C . PHE A 1 172 ? -0.456 -3.494 -5.825 1.00 94.75 172 PHE A C 1
ATOM 1417 O O . PHE A 1 172 ? -1.024 -2.953 -4.871 1.00 94.75 172 PHE A O 1
ATOM 1424 N N . TRP A 1 173 ? 0.821 -3.860 -5.796 1.00 94.00 173 TRP A N 1
ATOM 1425 C CA . TRP A 1 173 ? 1.725 -3.600 -4.683 1.00 94.00 173 TRP A CA 1
ATOM 1426 C C . TRP A 1 173 ? 3.157 -3.371 -5.149 1.00 94.00 173 TRP A C 1
ATOM 1428 O O . TRP A 1 173 ? 3.498 -3.699 -6.282 1.00 94.00 173 TRP A O 1
ATOM 1438 N N . LEU A 1 174 ? 4.010 -2.826 -4.278 1.00 95.25 174 LEU A N 1
ATOM 1439 C CA . LEU A 1 174 ? 5.451 -2.787 -4.533 1.00 95.25 174 LEU A CA 1
ATOM 1440 C C . LEU A 1 174 ? 6.002 -4.211 -4.506 1.00 95.25 174 LEU A C 1
ATOM 1442 O O . LEU A 1 174 ? 5.738 -4.942 -3.556 1.00 95.25 174 LEU A O 1
ATOM 1446 N N . SER A 1 175 ? 6.809 -4.588 -5.492 1.00 94.25 175 SER A N 1
ATOM 1447 C CA . SER A 1 175 ? 7.419 -5.920 -5.566 1.00 94.25 175 SER A CA 1
ATOM 1448 C C . SER A 1 175 ? 8.948 -5.847 -5.523 1.00 94.25 175 SER A C 1
ATOM 1450 O O . SER A 1 175 ? 9.528 -4.762 -5.521 1.00 94.25 175 SER A O 1
ATOM 1452 N N . SER A 1 176 ? 9.604 -7.006 -5.453 1.00 92.56 176 SER A N 1
ATOM 1453 C CA . SER A 1 176 ? 11.038 -7.190 -5.718 1.00 92.56 176 SER A CA 1
ATOM 1454 C C . SER A 1 176 ? 11.954 -6.136 -5.059 1.00 92.56 176 SER A C 1
ATOM 1456 O O . SER A 1 176 ? 11.896 -5.930 -3.840 1.00 92.56 176 SER A O 1
ATOM 1458 N N . GLY A 1 177 ? 12.834 -5.488 -5.834 1.00 94.25 177 GLY A N 1
ATOM 1459 C CA . GLY A 1 177 ? 13.815 -4.527 -5.329 1.00 94.25 177 GLY A CA 1
ATOM 1460 C C . GLY A 1 177 ? 13.165 -3.254 -4.795 1.00 94.25 177 GLY A C 1
ATOM 1461 O O . GLY A 1 177 ? 13.627 -2.696 -3.797 1.00 94.25 177 GLY A O 1
ATOM 1462 N N . THR A 1 178 ? 12.049 -2.847 -5.395 1.00 96.31 178 THR A N 1
ATOM 1463 C CA . THR A 1 178 ? 11.278 -1.672 -4.968 1.00 96.31 178 THR A CA 1
ATOM 1464 C C . THR A 1 178 ? 10.663 -1.867 -3.579 1.00 96.31 178 THR A C 1
ATOM 1466 O O . THR A 1 178 ? 10.840 -1.028 -2.692 1.00 96.31 178 THR A O 1
ATOM 1469 N N . CYS A 1 179 ? 10.027 -3.016 -3.337 1.00 94.56 179 CYS A N 1
ATOM 1470 C CA . CYS A 1 179 ? 9.510 -3.390 -2.020 1.00 94.56 179 CYS A CA 1
ATOM 1471 C C . CYS A 1 179 ? 10.629 -3.534 -0.985 1.00 94.56 179 CYS A C 1
ATOM 1473 O O . CYS A 1 179 ? 10.481 -3.104 0.161 1.00 94.56 179 CYS A O 1
ATOM 1475 N N . LEU A 1 180 ? 11.756 -4.141 -1.372 1.00 93.50 180 LEU A N 1
ATOM 1476 C CA . LEU A 1 180 ? 12.906 -4.305 -0.487 1.00 93.50 180 LEU A CA 1
ATOM 1477 C C . LEU A 1 180 ? 13.484 -2.950 -0.062 1.00 93.50 180 LEU A C 1
ATOM 1479 O O . LEU A 1 180 ? 13.794 -2.769 1.117 1.00 93.50 180 LEU A O 1
ATOM 1483 N N . GLY A 1 181 ? 13.611 -2.009 -1.000 1.00 94.31 181 GLY A N 1
ATOM 1484 C CA . GLY A 1 181 ? 14.041 -0.643 -0.723 1.00 94.31 181 GLY A CA 1
ATOM 1485 C C . GLY A 1 181 ? 13.136 0.027 0.304 1.00 94.31 181 GLY A C 1
ATOM 1486 O O . GLY A 1 181 ? 13.625 0.501 1.335 1.00 94.31 181 GLY A O 1
ATOM 1487 N N . TRP A 1 182 ? 11.819 -0.004 0.067 1.00 93.50 182 TRP A N 1
ATOM 1488 C CA . TRP A 1 182 ? 10.838 0.532 1.007 1.00 93.50 182 TRP A CA 1
ATOM 1489 C C . TRP A 1 182 ? 10.998 -0.111 2.385 1.00 93.50 182 TRP A C 1
ATOM 1491 O O . TRP A 1 182 ? 11.257 0.583 3.364 1.00 93.50 182 TRP A O 1
ATOM 1501 N N . TYR A 1 183 ? 10.936 -1.440 2.469 1.00 92.62 183 TYR A N 1
ATOM 1502 C CA . TYR A 1 183 ? 10.941 -2.151 3.743 1.00 92.62 183 TYR A CA 1
ATOM 1503 C C . TYR A 1 183 ? 12.236 -1.955 4.544 1.00 92.62 183 TYR A C 1
ATOM 1505 O O . TYR A 1 183 ? 12.189 -1.742 5.758 1.00 92.62 183 TYR A O 1
ATOM 1513 N N . ARG A 1 184 ? 13.394 -2.038 3.880 1.00 91.56 184 ARG A N 1
ATOM 1514 C CA . ARG A 1 184 ? 14.712 -2.068 4.532 1.00 91.56 184 ARG A CA 1
ATOM 1515 C C . ARG A 1 184 ? 15.322 -0.685 4.729 1.00 91.56 184 ARG A C 1
ATOM 1517 O O . ARG A 1 184 ? 16.006 -0.474 5.724 1.00 91.56 184 ARG A O 1
ATOM 1524 N N . GLN A 1 185 ? 15.137 0.215 3.767 1.00 91.06 185 GLN A N 1
ATOM 1525 C CA . GLN A 1 185 ? 15.843 1.498 3.678 1.00 91.06 185 GLN A CA 1
ATOM 1526 C C . GLN A 1 185 ? 14.887 2.698 3.675 1.00 91.06 185 GLN A C 1
ATOM 1528 O O . GLN A 1 185 ? 15.348 3.827 3.547 1.00 91.06 185 GLN A O 1
ATOM 1533 N N . CYS A 1 186 ? 13.574 2.479 3.841 1.00 91.38 186 CYS A N 1
ATOM 1534 C CA . CYS A 1 186 ? 12.555 3.535 3.829 1.00 91.38 186 CYS A CA 1
ATOM 1535 C C . CYS A 1 186 ? 12.616 4.410 2.562 1.00 91.38 186 CYS A C 1
ATOM 1537 O O . CYS A 1 186 ? 12.343 5.610 2.607 1.00 91.38 186 CYS A O 1
ATOM 1539 N N . GLY A 1 187 ? 13.004 3.825 1.423 1.00 91.38 187 GLY A N 1
ATOM 1540 C CA . GLY A 1 187 ? 13.229 4.575 0.192 1.00 91.38 187 GLY A CA 1
ATOM 1541 C C . GLY A 1 187 ? 13.501 3.692 -1.020 1.00 91.38 187 GLY A C 1
ATOM 1542 O O . GLY A 1 187 ? 13.436 2.472 -0.954 1.00 91.38 187 GLY A O 1
ATOM 1543 N N . ILE A 1 188 ? 13.814 4.317 -2.149 1.00 94.19 188 ILE A N 1
ATOM 1544 C CA . ILE A 1 188 ? 14.158 3.603 -3.383 1.00 94.19 188 ILE A CA 1
ATOM 1545 C C . ILE A 1 188 ? 15.667 3.361 -3.397 1.00 94.19 188 ILE A C 1
ATOM 1547 O O . ILE A 1 188 ? 16.448 4.282 -3.121 1.00 94.19 188 ILE A O 1
ATOM 1551 N N . ILE A 1 189 ? 16.067 2.131 -3.726 1.00 93.38 189 ILE A N 1
ATOM 1552 C CA . ILE A 1 189 ? 17.474 1.749 -3.873 1.00 93.38 189 ILE A CA 1
ATOM 1553 C C . ILE A 1 189 ? 18.040 2.502 -5.086 1.00 93.38 189 ILE A C 1
ATOM 1555 O O . ILE A 1 189 ? 17.604 2.239 -6.202 1.00 93.38 189 ILE A O 1
ATOM 1559 N N . PRO A 1 190 ? 19.004 3.421 -4.909 1.00 90.25 190 PRO A N 1
ATOM 1560 C CA . PRO A 1 190 ? 19.373 4.395 -5.941 1.00 90.25 190 PRO A CA 1
ATOM 1561 C C . PRO A 1 190 ? 20.005 3.782 -7.200 1.00 90.25 190 PRO A C 1
ATOM 1563 O O . PRO A 1 190 ? 20.076 4.434 -8.234 1.00 90.25 190 PRO A O 1
ATOM 1566 N N . TYR A 1 191 ? 20.438 2.524 -7.124 1.00 87.00 191 TYR A N 1
ATOM 1567 C CA . TYR A 1 191 ? 21.084 1.791 -8.209 1.00 87.00 191 TYR A CA 1
ATOM 1568 C C . TYR A 1 191 ? 20.226 0.650 -8.795 1.00 87.00 191 TYR A C 1
ATOM 1570 O O . TYR A 1 191 ? 20.769 -0.149 -9.558 1.00 87.00 191 TYR A O 1
ATOM 1578 N N . SER A 1 192 ? 18.921 0.538 -8.470 1.00 84.50 192 SER A N 1
ATOM 1579 C CA . SER A 1 192 ? 18.054 -0.521 -9.039 1.00 84.50 192 SER A CA 1
ATOM 1580 C C . SER A 1 192 ? 17.771 -0.329 -10.532 1.00 84.50 192 SER A C 1
ATOM 1582 O O . SER A 1 192 ? 17.651 -1.310 -11.251 1.00 84.50 192 SER A O 1
ATOM 1584 N N . LYS A 1 193 ? 17.772 0.918 -11.028 1.00 89.25 193 LYS A N 1
ATOM 1585 C CA . LYS A 1 193 ? 17.444 1.314 -12.419 1.00 89.25 193 LYS A CA 1
ATOM 1586 C C . LYS A 1 193 ? 15.992 1.057 -12.852 1.00 89.25 193 LYS A C 1
ATOM 1588 O O . LYS A 1 193 ? 15.576 1.560 -13.895 1.00 89.25 193 LYS A O 1
ATOM 1593 N N . ASP A 1 194 ? 15.210 0.351 -12.052 1.00 94.50 194 ASP A N 1
ATOM 1594 C CA . ASP A 1 194 ? 13.816 0.016 -12.306 1.00 94.50 194 ASP A CA 1
ATOM 1595 C C . ASP A 1 194 ? 12.922 0.225 -11.073 1.00 94.50 194 ASP A C 1
ATOM 1597 O O . ASP A 1 194 ? 13.377 0.444 -9.944 1.00 94.50 194 ASP A O 1
ATOM 1601 N N . VAL A 1 195 ? 11.620 0.220 -11.355 1.00 97.56 195 VAL A N 1
ATOM 1602 C CA . VAL A 1 195 ? 10.507 0.175 -10.412 1.00 97.56 195 VAL A CA 1
ATOM 1603 C C . VAL A 1 195 ? 9.762 -1.132 -10.650 1.00 97.56 195 VAL A C 1
ATOM 1605 O O . VAL A 1 195 ? 9.349 -1.403 -11.773 1.00 97.56 195 VAL A O 1
ATOM 1608 N N . ASP A 1 196 ? 9.517 -1.892 -9.591 1.00 97.62 196 ASP A N 1
ATOM 1609 C CA . ASP A 1 196 ? 8.850 -3.189 -9.637 1.00 97.62 196 ASP A CA 1
ATOM 1610 C C . ASP A 1 196 ? 7.482 -3.120 -8.958 1.00 97.62 196 ASP A C 1
ATOM 1612 O O . ASP A 1 196 ? 7.378 -2.790 -7.769 1.00 97.62 196 ASP A O 1
ATOM 1616 N N . LEU A 1 197 ? 6.439 -3.527 -9.674 1.00 97.94 197 LEU A N 1
ATOM 1617 C CA . LEU A 1 197 ? 5.101 -3.720 -9.126 1.00 97.94 197 LEU A CA 1
ATOM 1618 C C . LEU A 1 197 ? 4.662 -5.180 -9.256 1.00 97.94 197 LEU A C 1
ATOM 1620 O O . LEU A 1 197 ? 5.045 -5.891 -10.184 1.00 97.94 197 LEU A O 1
ATOM 1624 N N . GLY A 1 198 ? 3.848 -5.624 -8.305 1.00 96.50 198 GLY A N 1
ATOM 1625 C CA . GLY A 1 198 ? 3.169 -6.913 -8.325 1.00 96.50 198 GLY A CA 1
ATOM 1626 C C . GLY A 1 198 ? 1.682 -6.734 -8.602 1.00 96.50 198 GLY A C 1
ATOM 1627 O O . GLY A 1 198 ? 1.070 -5.791 -8.098 1.00 96.50 198 GLY A O 1
ATOM 1628 N N . ILE A 1 199 ? 1.112 -7.629 -9.407 1.00 96.38 199 ILE A N 1
ATOM 1629 C CA . ILE A 1 199 ? -0.325 -7.707 -9.697 1.00 96.38 199 ILE A CA 1
ATOM 1630 C C . ILE A 1 199 ? -0.753 -9.171 -9.620 1.00 96.38 199 ILE A C 1
ATOM 1632 O O . ILE A 1 199 ? -0.025 -10.062 -10.054 1.00 96.38 199 ILE A O 1
ATOM 1636 N N . PHE A 1 200 ? -1.943 -9.444 -9.095 1.00 94.38 200 PHE A N 1
ATOM 1637 C CA . PHE A 1 200 ? -2.515 -10.782 -9.197 1.00 94.38 200 PHE A CA 1
ATOM 1638 C C . PHE A 1 200 ? -2.947 -11.085 -10.622 1.00 94.38 200 PHE A C 1
ATOM 1640 O O . PHE A 1 200 ? -3.597 -10.268 -11.271 1.00 94.38 200 PHE A O 1
ATOM 1647 N N . ILE A 1 201 ? -2.649 -12.286 -11.109 1.00 96.38 201 ILE A N 1
ATOM 1648 C CA . ILE A 1 201 ? -3.022 -12.661 -12.471 1.00 96.38 201 ILE A CA 1
ATOM 1649 C C . ILE A 1 201 ? -4.541 -12.646 -12.693 1.00 96.38 201 ILE A C 1
ATOM 1651 O O . ILE A 1 201 ? -4.996 -12.317 -13.784 1.00 96.38 201 ILE A O 1
ATOM 1655 N N . GLN A 1 202 ? -5.333 -12.906 -11.650 1.00 94.88 202 GLN A N 1
ATOM 1656 C CA . GLN A 1 202 ? -6.795 -12.837 -11.690 1.00 94.88 202 GLN A CA 1
ATOM 1657 C C . GLN A 1 202 ? -7.318 -11.405 -11.900 1.00 94.88 202 GLN A C 1
ATOM 1659 O O . GLN A 1 202 ? -8.427 -11.229 -12.401 1.00 94.88 202 GLN A O 1
ATOM 1664 N N . ASP A 1 203 ? -6.512 -10.391 -11.565 1.00 95.12 203 ASP A N 1
ATOM 1665 C CA . ASP A 1 203 ? -6.825 -8.975 -11.787 1.00 95.12 203 ASP A CA 1
ATOM 1666 C C . ASP A 1 203 ? -6.316 -8.466 -13.147 1.00 95.12 203 ASP A C 1
ATOM 1668 O O . ASP A 1 203 ? -6.509 -7.292 -13.473 1.00 95.12 203 ASP A O 1
ATOM 1672 N N . TYR A 1 204 ? -5.676 -9.316 -13.962 1.00 97.44 204 TYR A N 1
ATOM 1673 C CA . TYR A 1 204 ? -5.213 -8.937 -15.295 1.00 97.44 204 TYR A CA 1
ATOM 1674 C C . TYR A 1 204 ? -6.372 -8.423 -16.159 1.00 97.44 204 TYR A C 1
ATOM 1676 O O . TYR A 1 204 ? -7.425 -9.053 -16.281 1.00 97.44 204 TYR A O 1
ATOM 1684 N N . LYS A 1 205 ? -6.147 -7.283 -16.816 1.00 97.62 205 LYS A N 1
ATOM 1685 C CA . LYS A 1 205 ? -7.059 -6.710 -17.807 1.00 97.62 205 LYS A CA 1
ATOM 1686 C C . LYS A 1 205 ? -6.382 -6.694 -19.172 1.00 97.62 205 LYS A C 1
ATOM 1688 O O . LYS A 1 205 ? -5.210 -6.335 -19.285 1.00 97.62 205 LYS A O 1
ATOM 1693 N N . SER A 1 206 ? -7.113 -7.073 -20.220 1.00 96.19 206 SER A N 1
ATOM 1694 C CA . SER A 1 206 ? -6.574 -7.144 -21.586 1.00 96.19 206 SER A CA 1
ATOM 1695 C C . SER A 1 206 ? -6.123 -5.786 -22.132 1.00 96.19 206 SER A C 1
ATOM 1697 O O . SER A 1 206 ? -5.266 -5.735 -23.011 1.00 96.19 206 SER A O 1
ATOM 1699 N N . ASP A 1 207 ? -6.676 -4.697 -21.602 1.00 97.81 207 ASP A N 1
ATOM 1700 C CA . ASP A 1 207 ? -6.373 -3.308 -21.950 1.00 97.81 207 ASP A CA 1
ATOM 1701 C C . ASP A 1 207 ? -5.242 -2.690 -21.106 1.00 97.81 207 ASP A C 1
ATOM 1703 O O . ASP A 1 207 ? -4.897 -1.527 -21.315 1.00 97.81 207 ASP A O 1
ATOM 1707 N N . ILE A 1 208 ? -4.607 -3.448 -20.197 1.00 98.31 208 ILE A N 1
ATOM 1708 C CA . ILE A 1 208 ? -3.539 -2.919 -19.333 1.00 98.31 208 ILE A CA 1
ATOM 1709 C C . ILE A 1 208 ? -2.382 -2.331 -20.151 1.00 98.31 208 ILE A C 1
ATOM 1711 O O . ILE A 1 208 ? -1.888 -1.252 -19.841 1.00 98.31 208 ILE A O 1
ATOM 1715 N N . ILE A 1 209 ? -1.983 -2.996 -21.241 1.00 98.50 209 ILE A N 1
ATOM 1716 C CA . ILE A 1 209 ? -0.879 -2.539 -22.097 1.00 98.50 209 ILE A CA 1
ATOM 1717 C C . ILE A 1 209 ? -1.247 -1.220 -22.782 1.00 98.50 209 ILE A C 1
ATOM 1719 O O . ILE A 1 209 ? -0.464 -0.275 -22.717 1.00 98.50 209 ILE A O 1
ATOM 1723 N N . SER A 1 210 ? -2.433 -1.141 -23.395 1.00 98.44 210 SER A N 1
ATOM 1724 C CA . SER A 1 210 ? -2.905 0.083 -24.051 1.00 98.44 210 SER A CA 1
ATOM 1725 C C . SER A 1 210 ? -3.050 1.230 -23.056 1.00 98.44 210 SER A C 1
ATOM 1727 O O . SER A 1 210 ? -2.607 2.333 -23.342 1.00 98.44 210 SER A O 1
ATOM 1729 N N . ALA A 1 211 ? -3.554 0.970 -21.848 1.00 98.56 211 ALA A N 1
ATOM 1730 C CA . ALA A 1 211 ? -3.700 1.998 -20.823 1.00 98.56 211 ALA A CA 1
ATOM 1731 C C . ALA A 1 211 ? -2.354 2.608 -20.398 1.00 98.56 211 ALA A C 1
ATOM 1733 O O . ALA A 1 211 ? -2.254 3.822 -20.219 1.00 98.56 211 ALA A O 1
ATOM 1734 N N . PHE A 1 212 ? -1.306 1.788 -20.262 1.00 98.62 212 PHE A N 1
ATOM 1735 C CA . PHE A 1 212 ? 0.046 2.283 -19.995 1.00 98.62 212 PHE A CA 1
ATOM 1736 C C . PHE A 1 212 ? 0.630 3.044 -21.195 1.00 98.62 212 PHE A C 1
ATOM 1738 O O . PHE A 1 212 ? 1.226 4.104 -21.005 1.00 98.62 212 PHE A O 1
ATOM 1745 N N . GLN A 1 213 ? 0.409 2.568 -22.423 1.00 98.38 213 GLN A N 1
ATOM 1746 C CA . GLN A 1 213 ? 0.833 3.274 -23.638 1.00 98.38 213 GLN A CA 1
ATOM 1747 C C . GLN A 1 213 ? 0.166 4.653 -23.760 1.00 98.38 213 GLN A C 1
ATOM 1749 O O . GLN A 1 213 ? 0.863 5.642 -23.987 1.00 98.38 213 GLN A O 1
ATOM 1754 N N . ASP A 1 214 ? -1.142 4.740 -23.515 1.00 98.31 214 ASP A N 1
ATOM 1755 C CA . ASP A 1 214 ? -1.917 5.987 -23.513 1.00 98.31 214 ASP A CA 1
ATOM 1756 C C . ASP A 1 214 ? -1.473 6.942 -22.394 1.00 98.31 214 ASP A C 1
ATOM 1758 O O . ASP A 1 214 ? -1.526 8.164 -22.538 1.00 98.31 214 ASP A O 1
ATOM 1762 N N . ALA A 1 215 ? -0.983 6.396 -21.277 1.00 97.88 215 ALA A N 1
ATOM 1763 C CA . ALA A 1 215 ? -0.364 7.159 -20.197 1.00 97.88 215 ALA A CA 1
ATOM 1764 C C . ALA A 1 215 ? 1.067 7.639 -20.524 1.00 97.88 215 ALA A C 1
ATOM 1766 O O . ALA A 1 215 ? 1.682 8.322 -19.702 1.00 97.88 215 ALA A O 1
ATOM 1767 N N . GLY A 1 216 ? 1.597 7.317 -21.709 1.00 97.69 216 GLY A N 1
ATOM 1768 C CA . GLY A 1 216 ? 2.932 7.709 -22.163 1.00 97.69 216 GLY A CA 1
ATOM 1769 C C . GLY A 1 216 ? 4.048 6.740 -21.767 1.00 97.69 216 GLY A C 1
ATOM 1770 O O . GLY A 1 216 ? 5.215 7.128 -21.787 1.00 97.69 216 GLY A O 1
ATOM 1771 N N . LEU A 1 217 ? 3.713 5.499 -21.402 1.00 98.00 217 LEU A N 1
ATOM 1772 C CA . LEU A 1 217 ? 4.655 4.442 -21.031 1.00 98.00 217 LEU A CA 1
ATOM 1773 C C . LEU A 1 217 ? 4.622 3.326 -22.090 1.00 98.00 217 LEU A C 1
ATOM 1775 O O . LEU A 1 217 ? 3.815 2.400 -21.987 1.00 98.00 217 LEU A O 1
ATOM 1779 N N . PRO A 1 218 ? 5.458 3.390 -23.144 1.00 97.88 218 PRO A N 1
ATOM 1780 C CA . PRO A 1 218 ? 5.467 2.366 -24.179 1.00 97.88 218 PRO A CA 1
ATOM 1781 C C . PRO A 1 218 ? 5.958 1.020 -23.638 1.00 97.88 218 PRO A C 1
ATOM 1783 O O . PRO A 1 218 ? 6.888 0.949 -22.831 1.00 97.88 218 PRO A O 1
ATOM 1786 N N . LEU A 1 219 ? 5.346 -0.065 -24.119 1.00 98.38 219 LEU A N 1
ATOM 1787 C CA . LEU A 1 219 ? 5.769 -1.427 -23.804 1.00 98.38 219 LEU A CA 1
ATOM 1788 C C . LEU A 1 219 ? 7.185 -1.675 -24.346 1.00 98.38 219 LEU A C 1
ATOM 1790 O O . LEU A 1 219 ? 7.434 -1.534 -25.542 1.00 98.38 219 LEU A O 1
ATOM 1794 N N . LYS A 1 220 ? 8.097 -2.078 -23.462 1.00 96.69 220 LYS A N 1
ATOM 1795 C CA . LYS A 1 220 ? 9.487 -2.431 -23.777 1.00 96.69 220 LYS A CA 1
ATOM 1796 C C . LYS A 1 220 ? 9.645 -3.938 -23.951 1.00 96.69 220 LYS A C 1
ATOM 1798 O O . LYS A 1 220 ? 10.215 -4.391 -24.941 1.00 96.69 220 LYS A O 1
ATOM 1803 N N . HIS A 1 221 ? 9.117 -4.715 -23.006 1.00 95.81 221 HIS A N 1
ATOM 1804 C CA . HIS A 1 221 ? 9.174 -6.174 -23.033 1.00 95.81 221 HIS A CA 1
ATOM 1805 C C . HIS A 1 221 ? 7.857 -6.786 -22.565 1.00 95.81 221 HIS A C 1
ATOM 1807 O O . HIS A 1 221 ? 7.169 -6.247 -21.702 1.00 95.81 221 HIS A O 1
ATOM 1813 N N . LYS A 1 222 ? 7.536 -7.943 -23.138 1.00 96.38 222 LYS A N 1
ATOM 1814 C CA . LYS A 1 222 ? 6.501 -8.850 -22.655 1.00 96.38 222 LYS A CA 1
ATOM 1815 C C . LYS A 1 222 ? 7.102 -10.243 -22.620 1.00 96.38 222 LYS A C 1
ATOM 1817 O O . LYS A 1 222 ? 7.490 -10.764 -23.666 1.00 96.38 222 LYS A O 1
ATOM 1822 N N . PHE A 1 223 ? 7.161 -10.834 -21.437 1.00 96.12 223 PHE A N 1
ATOM 1823 C CA . PHE A 1 223 ? 7.582 -12.218 -21.262 1.00 96.12 223 PHE A CA 1
ATOM 1824 C C . PHE A 1 223 ? 6.412 -13.072 -20.785 1.00 96.12 223 PHE A C 1
ATOM 1826 O O . PHE A 1 223 ? 5.456 -12.565 -20.203 1.00 96.12 223 PHE A O 1
ATOM 1833 N N . GLY A 1 224 ? 6.487 -14.375 -21.060 1.00 93.56 224 GLY A N 1
ATOM 1834 C CA . GLY A 1 224 ? 5.456 -15.326 -20.653 1.00 93.56 224 GLY A CA 1
ATOM 1835 C C . GLY A 1 224 ? 4.094 -15.114 -21.327 1.00 93.56 224 GLY A C 1
ATOM 1836 O O . GLY A 1 224 ? 3.969 -14.482 -22.381 1.00 93.56 224 GLY A O 1
ATOM 1837 N N . LYS A 1 225 ? 3.070 -15.706 -20.717 1.00 93.62 225 LYS A N 1
ATOM 1838 C CA . LYS A 1 225 ? 1.652 -15.640 -21.091 1.00 93.62 225 LYS A CA 1
ATOM 1839 C C . LYS A 1 225 ? 0.804 -15.481 -19.831 1.00 93.62 225 LYS A C 1
ATOM 1841 O O . LYS A 1 225 ? 1.310 -15.687 -18.735 1.00 93.62 225 LYS A O 1
ATOM 1846 N N . VAL A 1 226 ? -0.477 -15.147 -19.986 1.00 94.44 226 VAL A N 1
ATOM 1847 C CA . VAL A 1 226 ? -1.407 -14.972 -18.852 1.00 94.44 226 VAL A CA 1
ATOM 1848 C C . VAL A 1 226 ? -1.495 -16.243 -18.006 1.00 94.44 226 VAL A C 1
ATOM 1850 O O . VAL A 1 226 ? -1.610 -16.171 -16.796 1.00 94.44 226 VAL A O 1
ATOM 1853 N N . GLU A 1 227 ? -1.396 -17.406 -18.634 1.00 92.50 227 GLU A N 1
ATOM 1854 C CA . GLU A 1 227 ? -1.396 -18.712 -17.983 1.00 92.50 227 GLU A CA 1
ATOM 1855 C C . GLU A 1 227 ? -0.008 -19.175 -17.496 1.00 92.50 227 GLU A C 1
ATOM 1857 O O . GLU A 1 227 ? 0.100 -20.239 -16.893 1.00 92.50 227 GLU A O 1
ATOM 1862 N N . ASP A 1 228 ? 1.064 -18.422 -17.778 1.00 90.75 228 ASP A N 1
ATOM 1863 C CA . ASP A 1 228 ? 2.440 -18.844 -17.499 1.00 90.75 228 ASP A CA 1
ATOM 1864 C C . ASP A 1 228 ? 3.426 -17.665 -17.445 1.00 90.75 228 ASP A C 1
ATOM 1866 O O . ASP A 1 228 ? 3.918 -17.189 -18.476 1.00 90.75 228 ASP A O 1
ATOM 1870 N N . SER A 1 229 ? 3.817 -17.282 -16.226 1.00 92.56 229 SER A N 1
ATOM 1871 C CA . SER A 1 229 ? 4.986 -16.427 -15.969 1.00 92.56 229 SER A CA 1
ATOM 1872 C C . SER A 1 229 ? 4.941 -15.057 -16.665 1.00 92.56 229 SER A C 1
ATOM 1874 O O . SER A 1 229 ? 5.980 -14.564 -17.107 1.00 92.56 229 SER A O 1
ATOM 1876 N N . LEU A 1 230 ? 3.749 -14.461 -16.812 1.00 96.94 230 LEU A N 1
ATOM 1877 C CA . LEU A 1 230 ? 3.585 -13.127 -17.401 1.00 96.94 230 LEU A CA 1
ATOM 1878 C C . LEU A 1 230 ? 4.427 -12.063 -16.679 1.00 96.94 230 LEU A C 1
ATOM 1880 O O . LEU A 1 230 ? 4.366 -11.923 -15.457 1.00 96.94 230 LEU A O 1
ATOM 1884 N N . GLU A 1 231 ? 5.132 -11.263 -17.472 1.00 97.31 231 GLU A N 1
ATOM 1885 C CA . GLU A 1 231 ? 5.854 -10.064 -17.046 1.00 97.31 231 GLU A CA 1
ATOM 1886 C C . GLU A 1 231 ? 5.688 -8.983 -18.120 1.00 97.31 231 GLU A C 1
ATOM 1888 O O . GLU A 1 231 ? 5.807 -9.265 -19.320 1.00 97.31 231 GLU A O 1
ATOM 1893 N N . LEU A 1 232 ? 5.396 -7.753 -17.695 1.00 98.06 232 LEU A N 1
ATOM 1894 C CA . LEU A 1 232 ? 5.281 -6.593 -18.577 1.00 98.06 232 LEU A CA 1
ATOM 1895 C C . LEU A 1 232 ? 6.271 -5.517 -18.143 1.00 98.06 232 LEU A C 1
ATOM 1897 O O . LEU A 1 232 ? 6.184 -5.015 -17.026 1.00 98.06 232 LEU A O 1
ATOM 1901 N N . SER A 1 233 ? 7.159 -5.121 -19.050 1.00 97.88 233 SER A N 1
ATOM 1902 C CA . SER A 1 233 ? 8.087 -4.014 -18.834 1.00 97.88 233 SER A CA 1
ATOM 1903 C C . SER A 1 233 ? 7.687 -2.821 -19.684 1.00 97.88 233 SER A C 1
ATOM 1905 O O . SER A 1 233 ? 7.556 -2.949 -20.904 1.00 97.88 233 SER A O 1
ATOM 1907 N N . PHE A 1 234 ? 7.593 -1.646 -19.078 1.00 98.44 234 PHE A N 1
ATOM 1908 C CA . PHE A 1 234 ? 7.324 -0.384 -19.757 1.00 98.44 234 PHE A CA 1
ATOM 1909 C C . PHE A 1 234 ? 8.511 0.566 -19.619 1.00 98.44 234 PHE A C 1
ATOM 1911 O O . PHE A 1 234 ? 9.205 0.585 -18.600 1.00 98.44 234 PHE A O 1
ATOM 1918 N N . GLN A 1 235 ? 8.763 1.352 -20.662 1.00 97.88 235 GLN A N 1
ATOM 1919 C CA . GLN A 1 235 ? 9.826 2.350 -20.656 1.00 97.88 235 GLN A CA 1
ATOM 1920 C C . GLN A 1 235 ? 9.308 3.662 -20.058 1.00 97.88 235 GLN A C 1
ATOM 1922 O O . GLN A 1 235 ? 8.434 4.305 -20.634 1.00 97.88 235 GLN A O 1
ATOM 1927 N N . GLY A 1 236 ? 9.867 4.067 -18.919 1.00 95.44 236 GLY A N 1
ATOM 1928 C CA . GLY A 1 236 ? 9.684 5.397 -18.348 1.00 95.44 236 GLY A CA 1
ATOM 1929 C C . GLY A 1 236 ? 10.693 6.411 -18.888 1.00 95.44 236 GLY A C 1
ATOM 1930 O O . GLY A 1 236 ? 11.503 6.119 -19.775 1.00 95.44 236 GLY A O 1
ATOM 1931 N N . LYS A 1 237 ? 10.641 7.625 -18.335 1.00 91.75 237 LYS A N 1
ATOM 1932 C CA . LYS A 1 237 ? 11.612 8.695 -18.614 1.00 91.75 237 LYS A CA 1
ATOM 1933 C C . LYS A 1 237 ? 12.989 8.349 -18.036 1.00 91.75 237 LYS A C 1
ATOM 1935 O O . LYS A 1 237 ? 13.089 7.514 -17.142 1.00 91.75 237 LYS A O 1
ATOM 1940 N N . ASP A 1 238 ? 14.031 9.001 -18.548 1.00 90.62 238 ASP A N 1
ATOM 1941 C CA . ASP A 1 238 ? 15.413 8.902 -18.043 1.00 90.62 238 ASP A CA 1
ATOM 1942 C C . ASP A 1 238 ? 15.954 7.461 -17.952 1.00 90.62 238 ASP A C 1
ATOM 1944 O O . ASP A 1 238 ? 16.715 7.121 -17.053 1.00 90.62 238 ASP A O 1
ATOM 1948 N N . ASP A 1 239 ? 15.523 6.604 -18.883 1.00 89.50 239 ASP A N 1
ATOM 1949 C CA . ASP A 1 239 ? 15.829 5.165 -18.934 1.00 89.50 239 ASP A CA 1
ATOM 1950 C C . ASP A 1 239 ? 15.362 4.346 -17.706 1.00 89.50 239 ASP A C 1
ATOM 1952 O O . ASP A 1 239 ? 15.722 3.179 -17.560 1.00 89.50 239 ASP A O 1
ATOM 1956 N N . VAL A 1 240 ? 14.490 4.901 -16.855 1.00 95.94 240 VAL A N 1
ATOM 1957 C CA . VAL A 1 240 ? 13.894 4.161 -15.733 1.00 95.94 240 VAL A CA 1
ATOM 1958 C C . VAL A 1 240 ? 12.795 3.238 -16.248 1.00 95.94 240 VAL A C 1
ATOM 1960 O O . VAL A 1 240 ? 11.842 3.681 -16.895 1.00 95.94 240 VAL A O 1
ATOM 1963 N N . LYS A 1 241 ? 12.910 1.940 -15.965 1.00 96.94 241 LYS A N 1
ATOM 1964 C CA . LYS A 1 241 ? 11.906 0.939 -16.352 1.00 96.94 241 LYS A CA 1
ATOM 1965 C C . LYS A 1 241 ? 10.849 0.754 -15.267 1.00 96.94 241 LYS A C 1
ATOM 1967 O O . LYS A 1 241 ? 11.155 0.826 -14.083 1.00 96.94 241 LYS A O 1
ATOM 1972 N N . LEU A 1 242 ? 9.624 0.458 -15.687 1.00 98.50 242 LEU A N 1
ATOM 1973 C CA . LEU A 1 242 ? 8.595 -0.130 -14.833 1.00 98.50 242 LEU A CA 1
ATOM 1974 C C . LEU A 1 242 ? 8.465 -1.604 -15.201 1.00 98.50 242 LEU A C 1
ATOM 1976 O O . LEU A 1 242 ? 8.127 -1.897 -16.345 1.00 98.50 242 LEU A O 1
ATOM 1980 N N . ASP A 1 243 ? 8.672 -2.502 -14.250 1.00 98.00 243 ASP A N 1
ATOM 1981 C CA . ASP A 1 243 ? 8.449 -3.934 -14.401 1.00 98.00 243 ASP A CA 1
ATOM 1982 C C . ASP A 1 243 ? 7.234 -4.358 -13.568 1.00 98.00 243 ASP A C 1
ATOM 1984 O O . ASP A 1 243 ? 7.124 -4.064 -12.378 1.00 98.00 243 ASP A O 1
ATOM 1988 N N . ILE A 1 244 ? 6.281 -5.027 -14.214 1.00 98.25 244 ILE A N 1
ATOM 1989 C CA . ILE A 1 244 ? 5.076 -5.563 -13.587 1.00 98.25 244 ILE A CA 1
ATOM 1990 C C . ILE A 1 244 ? 5.152 -7.084 -13.623 1.00 98.25 244 ILE A C 1
ATOM 1992 O O . ILE A 1 244 ? 5.056 -7.698 -14.692 1.00 98.25 244 ILE A O 1
ATOM 1996 N N . PHE A 1 245 ? 5.275 -7.681 -12.441 1.00 97.25 245 PHE A N 1
ATOM 1997 C CA . PHE A 1 245 ? 5.270 -9.125 -12.242 1.00 97.25 245 PHE A CA 1
ATOM 1998 C C . PHE A 1 245 ? 3.875 -9.605 -11.862 1.00 97.25 245 PHE A C 1
ATOM 2000 O O . PHE A 1 245 ? 3.235 -9.047 -10.966 1.00 97.25 245 PHE A O 1
ATOM 2007 N N . PHE A 1 246 ? 3.418 -10.673 -12.513 1.00 97.12 246 PHE A N 1
ATOM 2008 C CA . PHE A 1 246 ? 2.134 -11.283 -12.194 1.00 97.12 246 PHE A CA 1
ATOM 2009 C C . PHE A 1 246 ? 2.296 -12.459 -11.236 1.00 97.12 246 PHE A C 1
ATOM 2011 O O . PHE A 1 246 ? 3.158 -13.321 -11.426 1.00 97.12 246 PHE A O 1
ATOM 2018 N N . PHE A 1 247 ? 1.442 -12.482 -10.217 1.00 95.56 247 PHE A N 1
ATOM 2019 C CA . PHE A 1 247 ? 1.432 -13.483 -9.163 1.00 95.56 247 PHE A CA 1
ATOM 2020 C C . PHE A 1 247 ? 0.241 -14.424 -9.322 1.00 95.56 247 PHE A C 1
ATOM 2022 O O . PHE A 1 247 ? -0.890 -13.991 -9.546 1.00 95.56 247 PHE A O 1
ATOM 2029 N N . TYR A 1 248 ? 0.524 -15.713 -9.183 1.00 94.94 248 TYR A N 1
ATOM 2030 C CA . TYR A 1 248 ? -0.389 -16.833 -9.347 1.00 94.94 248 TYR A CA 1
ATOM 2031 C C . TYR A 1 248 ? -0.599 -17.461 -7.975 1.00 94.94 248 TYR A C 1
ATOM 2033 O O . TYR A 1 248 ? 0.364 -17.834 -7.303 1.00 94.94 248 TYR A O 1
ATOM 2041 N N . GLU A 1 249 ? -1.850 -17.541 -7.538 1.00 92.50 249 GLU A N 1
ATOM 2042 C CA . GLU A 1 249 ? -2.190 -18.129 -6.245 1.00 92.50 249 GLU A CA 1
ATOM 2043 C C . GLU A 1 249 ? -2.428 -19.632 -6.381 1.00 92.50 249 GLU A C 1
ATOM 2045 O O . GLU A 1 249 ? -3.227 -20.071 -7.203 1.00 92.50 249 GLU A O 1
ATOM 2050 N N . GLU A 1 250 ? -1.770 -20.403 -5.523 1.00 90.56 250 GLU A N 1
ATOM 2051 C CA . GLU A 1 250 ? -1.985 -21.841 -5.344 1.00 90.56 250 GLU A CA 1
ATOM 2052 C C . GLU A 1 250 ? -2.710 -22.084 -4.015 1.00 90.56 250 GLU A C 1
ATOM 2054 O O . GLU A 1 250 ? -3.167 -21.137 -3.383 1.00 90.56 250 GLU A O 1
ATOM 2059 N N . THR A 1 251 ? -2.866 -23.323 -3.541 1.00 87.75 251 THR A N 1
ATOM 2060 C CA . THR A 1 251 ? -3.556 -23.582 -2.258 1.00 87.75 251 THR A CA 1
ATOM 2061 C C . THR A 1 251 ? -2.804 -23.005 -1.054 1.00 87.75 251 THR A C 1
ATOM 2063 O O . THR A 1 251 ? -3.414 -22.304 -0.243 1.00 87.75 251 THR A O 1
ATOM 2066 N N . ASP A 1 252 ? -1.489 -23.210 -0.983 1.00 87.31 252 ASP A N 1
ATOM 2067 C CA . ASP A 1 252 ? -0.686 -22.892 0.211 1.00 87.31 252 ASP A CA 1
ATOM 2068 C C . ASP A 1 252 ? 0.333 -21.767 -0.004 1.00 87.31 252 ASP A C 1
ATOM 2070 O O . ASP A 1 252 ? 0.871 -21.213 0.953 1.00 87.31 252 ASP A O 1
ATOM 2074 N N . TYR A 1 253 ? 0.577 -21.388 -1.255 1.00 88.56 253 TYR A N 1
ATOM 2075 C CA . TYR A 1 253 ? 1.587 -20.405 -1.628 1.00 88.56 253 TYR A CA 1
ATOM 2076 C C . TYR A 1 253 ? 1.107 -19.564 -2.811 1.00 88.56 253 TYR A C 1
ATOM 2078 O O . TYR A 1 253 ? 0.044 -19.808 -3.384 1.00 88.56 253 TYR A O 1
ATOM 2086 N N . MET A 1 254 ? 1.890 -18.556 -3.166 1.00 92.12 254 MET A N 1
ATOM 2087 C CA . MET A 1 254 ? 1.778 -17.859 -4.438 1.00 92.12 254 MET A CA 1
ATOM 2088 C C . MET A 1 254 ? 3.135 -17.847 -5.128 1.00 92.12 254 MET A C 1
ATOM 2090 O O . MET A 1 254 ? 4.179 -17.955 -4.477 1.00 92.12 254 MET A O 1
ATOM 2094 N N . TRP A 1 255 ? 3.138 -17.706 -6.444 1.00 93.75 255 TRP A N 1
ATOM 2095 C CA . TRP A 1 255 ? 4.376 -17.637 -7.201 1.00 93.75 255 TRP A CA 1
ATOM 2096 C C . TRP A 1 255 ? 4.322 -16.591 -8.301 1.00 93.75 255 TRP A C 1
ATOM 2098 O O . TRP A 1 255 ? 3.254 -16.280 -8.819 1.00 93.75 255 TRP A O 1
ATOM 2108 N N . ASN A 1 256 ? 5.482 -16.063 -8.676 1.00 95.38 256 ASN A N 1
ATOM 2109 C CA . ASN A 1 256 ? 5.649 -15.270 -9.889 1.00 95.38 256 ASN A CA 1
ATOM 2110 C C . ASN A 1 256 ? 6.774 -15.850 -10.749 1.00 95.38 256 ASN A C 1
ATOM 2112 O O . ASN A 1 256 ? 7.681 -16.536 -10.263 1.00 95.38 256 ASN A O 1
ATOM 2116 N N . GLY A 1 257 ? 6.690 -15.590 -12.049 1.00 93.12 257 GLY A N 1
ATOM 2117 C CA . GLY A 1 257 ? 7.723 -15.969 -13.001 1.00 93.12 257 GLY A CA 1
ATOM 2118 C C . GLY A 1 257 ? 8.811 -14.906 -13.129 1.00 93.12 257 GLY A C 1
ATOM 2119 O O . GLY A 1 257 ? 8.591 -13.737 -12.817 1.00 93.12 257 GLY A O 1
ATOM 2120 N N . GLY A 1 258 ? 9.972 -15.316 -13.634 1.00 90.62 258 GLY A N 1
ATOM 2121 C CA . GLY A 1 258 ? 10.977 -14.416 -14.198 1.00 90.62 258 GLY A CA 1
ATOM 2122 C C . GLY A 1 258 ? 11.586 -15.026 -15.454 1.00 90.62 258 GLY A C 1
ATOM 2123 O O . GLY A 1 258 ? 11.767 -16.243 -15.527 1.00 90.62 258 GLY A O 1
ATOM 2124 N N . THR A 1 259 ? 11.901 -14.199 -16.453 1.00 91.38 259 THR A N 1
ATOM 2125 C CA . THR A 1 259 ? 12.463 -14.671 -17.728 1.00 91.38 259 THR A CA 1
ATOM 2126 C C . THR A 1 259 ? 13.782 -13.978 -18.040 1.00 91.38 259 THR A C 1
ATOM 2128 O O . THR A 1 259 ? 13.863 -12.759 -18.153 1.00 91.38 259 THR A O 1
ATOM 2131 N N . GLN A 1 260 ? 14.845 -14.755 -18.250 1.00 88.94 260 GLN A N 1
ATOM 2132 C CA . GLN A 1 260 ? 16.120 -14.201 -18.694 1.00 88.94 260 GLN A CA 1
ATOM 2133 C C . GLN A 1 260 ? 16.043 -13.811 -20.176 1.00 88.94 260 GLN A C 1
ATOM 2135 O O . GLN A 1 260 ? 16.081 -14.674 -21.050 1.00 88.94 260 GLN A O 1
ATOM 2140 N N . ALA A 1 261 ? 16.022 -12.506 -20.463 1.00 87.06 261 ALA A N 1
ATOM 2141 C CA . ALA A 1 261 ? 15.789 -11.957 -21.804 1.00 87.06 261 ALA A CA 1
ATOM 2142 C C . ALA A 1 261 ? 16.676 -12.542 -22.925 1.00 87.06 261 ALA A C 1
ATOM 2144 O O . ALA A 1 261 ? 16.206 -12.727 -24.042 1.00 87.06 261 ALA A O 1
ATOM 2145 N N . LYS A 1 262 ? 17.953 -12.852 -22.648 1.00 89.31 262 LYS A N 1
ATOM 2146 C CA . LYS A 1 262 ? 18.892 -13.368 -23.666 1.00 89.31 262 LYS A CA 1
ATOM 2147 C C . LYS A 1 262 ? 18.702 -14.849 -23.999 1.00 89.31 262 LYS A C 1
ATOM 2149 O O . LYS A 1 262 ? 18.984 -15.252 -25.119 1.00 89.31 262 LYS A O 1
ATOM 2154 N N . THR A 1 263 ? 18.308 -15.661 -23.021 1.00 91.12 263 THR A N 1
ATOM 2155 C CA . THR A 1 263 ? 18.286 -17.131 -23.148 1.00 91.12 263 THR A CA 1
ATOM 2156 C C . THR A 1 263 ? 16.872 -17.698 -23.175 1.00 91.12 263 THR A C 1
ATOM 2158 O O . THR A 1 263 ? 16.691 -18.861 -23.518 1.00 91.12 263 THR A O 1
ATOM 2161 N N . GLY A 1 264 ? 15.875 -16.912 -22.760 1.00 88.06 264 GLY A N 1
ATOM 2162 C CA . GLY A 1 264 ? 14.511 -17.379 -22.529 1.00 88.06 264 GLY A CA 1
ATOM 2163 C C . GLY A 1 264 ? 14.371 -18.294 -21.309 1.00 88.06 264 GLY A C 1
ATOM 2164 O O . GLY A 1 264 ? 13.292 -18.844 -21.092 1.00 88.06 264 GLY A O 1
ATOM 2165 N N . LYS A 1 265 ? 15.430 -18.478 -20.502 1.00 91.94 265 LYS A N 1
ATOM 2166 C CA . LYS A 1 265 ? 15.369 -19.316 -19.301 1.00 91.94 265 LYS A CA 1
ATOM 2167 C C . LYS A 1 265 ? 14.354 -18.737 -18.318 1.00 91.94 265 LYS A C 1
ATOM 2169 O O . LYS A 1 265 ? 14.473 -17.578 -17.919 1.00 91.94 265 LYS A O 1
ATOM 2174 N N . LYS A 1 266 ? 13.392 -19.569 -17.921 1.00 92.19 266 LYS A N 1
ATOM 2175 C CA . LYS A 1 266 ? 12.350 -19.230 -16.950 1.00 92.19 266 LYS A CA 1
ATOM 2176 C C . LYS A 1 266 ? 12.755 -19.621 -15.532 1.00 92.19 266 LYS A C 1
ATOM 2178 O O . LYS A 1 266 ? 13.427 -20.632 -15.323 1.00 92.19 266 LYS A O 1
ATOM 2183 N N . PHE A 1 267 ? 12.301 -18.828 -14.574 1.00 92.38 267 PHE A N 1
ATOM 2184 C CA . PHE A 1 267 ? 12.439 -19.038 -13.140 1.00 92.38 267 PHE A CA 1
ATOM 2185 C C . PHE A 1 267 ? 11.061 -18.944 -12.491 1.00 92.38 267 PHE A C 1
ATOM 2187 O O . PHE A 1 267 ? 10.229 -18.153 -12.932 1.00 92.38 267 PHE A O 1
ATOM 2194 N N . LYS A 1 268 ? 10.840 -19.743 -11.446 1.00 93.50 268 LYS A N 1
ATOM 2195 C CA . LYS A 1 268 ? 9.647 -19.698 -10.600 1.00 93.50 268 LYS A CA 1
ATOM 2196 C C . LYS A 1 268 ? 10.085 -19.291 -9.199 1.00 93.50 268 LYS A C 1
ATOM 2198 O 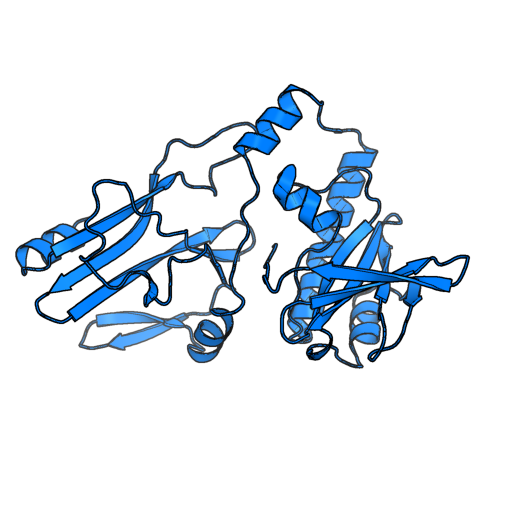O . LYS A 1 268 ? 10.967 -19.934 -8.631 1.00 93.50 268 LYS A O 1
ATOM 2203 N N . TYR A 1 269 ? 9.481 -18.237 -8.669 1.00 92.19 269 TYR A N 1
ATOM 2204 C CA . TYR A 1 269 ? 9.728 -17.753 -7.316 1.00 92.19 269 TYR A CA 1
ATOM 2205 C C . TYR A 1 269 ? 8.488 -18.021 -6.476 1.00 92.19 269 TYR A C 1
ATOM 2207 O O . TYR A 1 269 ? 7.423 -17.499 -6.785 1.00 92.19 269 TYR A O 1
ATOM 2215 N N . GLU A 1 270 ? 8.615 -18.854 -5.447 1.00 91.12 270 GLU A N 1
ATOM 2216 C CA . GLU A 1 270 ? 7.518 -19.189 -4.537 1.00 91.12 270 GLU A CA 1
ATOM 2217 C C . GLU A 1 270 ? 7.596 -18.333 -3.270 1.00 91.12 270 GLU A C 1
ATOM 2219 O O . GLU A 1 270 ? 8.679 -18.020 -2.771 1.00 91.12 270 GLU A O 1
ATOM 2224 N N . SER A 1 271 ? 6.435 -17.931 -2.760 1.00 84.56 271 SER A N 1
ATOM 2225 C CA . SER A 1 271 ? 6.296 -17.107 -1.562 1.00 84.56 271 SER A CA 1
ATOM 2226 C C . SER A 1 271 ? 5.019 -17.457 -0.802 1.00 84.56 271 SER A C 1
ATOM 2228 O O . SER A 1 271 ? 4.035 -17.917 -1.384 1.00 84.56 271 SER A O 1
ATOM 2230 N N . ASP A 1 272 ? 5.026 -17.224 0.508 1.00 79.75 272 ASP A N 1
ATOM 2231 C CA . ASP A 1 272 ? 3.833 -17.378 1.336 1.00 79.75 272 ASP A CA 1
ATOM 2232 C C . ASP A 1 272 ? 2.718 -16.414 0.896 1.00 79.75 272 ASP A C 1
ATOM 2234 O O . ASP A 1 272 ? 2.975 -15.289 0.456 1.00 79.75 272 ASP A O 1
ATOM 2238 N N . LYS A 1 273 ? 1.458 -16.814 1.107 1.00 67.06 273 LYS A N 1
ATOM 2239 C CA . LYS A 1 273 ? 0.271 -15.978 0.868 1.00 67.06 273 LYS A CA 1
ATOM 2240 C C . LYS A 1 273 ? 0.180 -14.812 1.854 1.00 67.06 273 LYS A C 1
ATOM 2242 O O . LYS A 1 273 ? -0.596 -14.844 2.811 1.00 67.06 273 LYS A O 1
ATOM 2247 N N . TYR A 1 274 ? 0.950 -13.755 1.634 1.00 57.53 274 TYR A N 1
ATOM 2248 C CA . TYR A 1 274 ? 0.827 -12.525 2.406 1.00 57.53 274 TYR A CA 1
ATOM 2249 C C . TYR A 1 274 ? 0.831 -11.299 1.499 1.00 57.53 274 TYR A C 1
ATOM 2251 O O . TYR A 1 274 ? 1.876 -10.832 1.057 1.00 57.53 274 TYR A O 1
ATOM 2259 N N . LEU A 1 275 ? -0.368 -10.751 1.301 1.00 53.81 275 LEU A N 1
ATOM 2260 C CA . LEU A 1 275 ? -0.610 -9.499 0.593 1.00 53.81 275 LEU A CA 1
ATOM 2261 C C . LEU A 1 275 ? 0.026 -8.299 1.296 1.00 53.81 275 LEU A C 1
ATOM 2263 O O . LEU A 1 275 ? -0.023 -8.187 2.525 1.00 53.81 275 LEU A O 1
ATOM 2267 N N . GLN A 1 276 ? 0.595 -7.395 0.506 1.00 54.19 276 GLN A N 1
ATOM 2268 C CA . GLN A 1 276 ? 1.243 -6.168 0.963 1.00 54.19 276 GLN A CA 1
ATOM 2269 C C . GLN A 1 276 ? 0.679 -5.023 0.119 1.00 54.19 276 GLN A C 1
ATOM 2271 O O . GLN A 1 276 ? 0.685 -5.151 -1.089 1.00 54.19 276 GLN A O 1
ATOM 2276 N N . LYS A 1 277 ? 0.194 -3.919 0.692 1.00 47.66 277 LYS A N 1
ATOM 2277 C CA . LYS A 1 277 ? 0.120 -2.623 -0.004 1.00 47.66 277 LYS A CA 1
ATOM 2278 C C . LYS A 1 277 ? 1.371 -1.840 0.400 1.00 47.66 277 LYS A C 1
ATOM 2280 O O . LYS A 1 277 ? 1.595 -1.610 1.590 1.00 47.66 277 LYS A O 1
ATOM 2285 N N . GLY A 1 278 ? 2.181 -1.456 -0.582 1.00 45.38 278 GLY A N 1
ATOM 2286 C CA . GLY A 1 278 ? 3.171 -0.389 -0.447 1.00 45.38 278 GLY A CA 1
ATOM 2287 C C . GLY A 1 278 ? 2.676 0.788 -1.279 1.00 45.38 278 GLY A C 1
ATOM 2288 O O . GLY A 1 278 ? 2.313 0.584 -2.437 1.00 45.38 278 GLY A O 1
ATOM 2289 N N . LEU A 1 279 ? 2.573 1.962 -0.664 1.00 39.09 279 LEU A N 1
ATOM 2290 C CA . LEU A 1 279 ? 2.229 3.223 -1.324 1.00 39.09 279 LEU A CA 1
ATOM 2291 C C . LEU A 1 279 ? 3.497 4.058 -1.484 1.00 39.09 279 LEU A C 1
ATOM 2293 O O . LEU A 1 279 ? 4.257 4.125 -0.491 1.00 39.09 279 LEU A O 1
#

Sequence (279 aa):
ESWFRIAENMGFQCLKFESKDPRLDGIDSLSGTEIPLHYICTLASHAVHLVVFHERSGNYLWHGHLRLKGHIDRKFVPFRKLQFGRYPGAFDRPELQQVTIDGLEVLIPKDPMHFLEEIPHSRFIECRYKEARAFFQQYLDDNTVEAMAFRKSAKELMQLAAKTLKKLGVRFWLSSGTCLGWYRQCGIIPYSKDVDLGIFIQDYKSDIISAFQDAGLPLKHKFGKVEDSLELSFQGKDDVKLDIFFFYEETDYMWNGGTQAKTGKKFKYESDKYLQKGL

Radius of gyration: 21.89 Å; chains: 1; bounding box: 57×38×58 Å